Protein AF-A0A1I3ATX5-F1 (afdb_monomer)

Secondary structure (DSSP, 8-state):
---HHHHHHHHHHHHHHHHH-S----HHHHHHHHHHHTTSS-TT-HHHHHHHHHHHH-TTSPPPPP--TT--GGGGGGGTTT----EE--HHHHHHHHHHHHHTT-GGGEEEETTEEEE--TTTTSHHHHHHHHHHHHHHHSHHHHHHHHH--TTS-HHHHHHHHHHHHHHHHTT--GGGEEEETHHHHHHHTSS--SSEEEEE--TTGGGG-SSSEEEGGGGHHHH-S-HHHHHH-TTSEEEETTEEEE-HHHHHHHHHHH--HHHHHHHHHHHHHHHHTT-TT--HHHHHHHHHHHHHHHHHHHHHHHHHHHHHHHHHHHHHHHHHHHHHHHHHHHHTT-

Foldseek 3Di:
DDDPVVVVVVVVVCVVVVVVDPDDPDVVVVVVVVCVVVVVDDPPPPPVVVQVVVCVVCVPDQDFDDDDPDDDPVVCPVCQAPDWRWAQAAPQLVVLLCVLCVVLVNNVQWDQDPRTTTGRCNPCPDPVSVLSVVQSSLLGRQPVSRLLSRQADQPLAVVLVVQVVLLVVQCVVVVHDLLQKAWEACNVCNRRNNDPDQATEMQGPDPVVCSSDDPRYDYPPVLQVQLVDDSCCCRPPSVQWGGDRSHTYGQLNSLLSSLVSVPDPVSVLVNVSSVCCVVPSPDPCPPVVVVVVNSVVSVVVVVVVVVVVVVVVVVVVVVVVVVVVVVVVVVVVVVVVVVVVD

Radius of gyration: 28.38 Å; Cα contacts (8 Å, |Δi|>4): 354; chains: 1; bounding box: 94×50×85 Å

pLDDT: mean 75.74, std 21.64, range [30.55, 98.75]

Mean predicted aligned error: 14.1 Å

Solvent-accessible surface area (backbone atoms only — not comparable to full-atom values): 19272 Å² total; per-residue (Å²): 134,81,62,71,67,59,58,52,54,53,52,51,52,51,48,61,52,50,73,72,57,88,78,79,97,46,74,61,58,58,50,51,51,52,38,44,77,67,62,78,52,80,82,88,46,70,62,57,57,55,50,53,51,55,46,67,78,32,81,90,50,83,71,85,72,88,82,66,100,77,72,60,70,79,80,52,60,87,44,44,90,68,53,68,51,72,42,88,46,43,79,56,14,49,56,47,50,52,50,52,30,51,76,68,72,43,57,90,30,58,47,83,55,100,62,31,38,34,45,59,60,65,79,52,82,44,77,82,48,37,65,60,44,53,18,52,47,45,22,59,64,35,67,62,12,35,36,40,40,39,66,32,35,55,77,69,37,61,69,46,51,52,49,53,54,50,52,55,50,43,36,54,75,72,74,46,66,62,72,41,33,20,33,28,67,57,39,42,39,22,45,42,43,76,46,82,40,91,49,41,38,29,43,56,74,51,92,68,56,68,78,61,48,54,100,49,31,41,74,43,65,90,54,38,79,38,43,73,54,56,65,60,48,46,39,69,37,73,91,33,36,28,32,57,82,60,39,37,26,40,35,55,71,47,43,31,44,26,22,68,64,64,72,41,82,73,29,54,56,53,25,54,58,29,49,46,46,68,71,44,49,76,49,97,72,61,56,67,63,60,60,46,52,49,52,47,52,52,48,51,48,56,49,49,52,53,48,52,53,52,51,50,52,51,50,55,53,50,53,53,51,51,53,52,52,50,55,52,50,52,57,50,51,53,54,52,53,54,61,74,73,109

Sequence (342 aa):
MIDQNAFGLINEIIKTIGIYYKRTDSAWYLLLKSRIEKGEIDFKDELFLSWFYYVKMNPDKKIRVLVEDNIDYKSIRWLKDKVVIPIKLTPNGRRIIYKLFKNYKCNNWINFTGGDVYIKLEDACDGKKVKSIKGILNSILFFDSLRLINYGNPYKFKRYNKKISLYEKKINEYGLSVDDFTIVSSGVLGVWGMREPTDIDFISIEKNCNLICDKLIDSHHHVLNTYGKSREDIVINPYNYFYWKDIKFAIPSIILKACLTRKEKTKEIDGELIYFIEQYGNHTKVDNIQLYFIKIKSFFYIHKRFMDEKINKLKITRDKFNIFLYKKYIKLKDKIYERNKS

Structure (mmCIF, N/CA/C/O backbone):
data_AF-A0A1I3ATX5-F1
#
_entry.id   AF-A0A1I3ATX5-F1
#
loop_
_atom_site.group_PDB
_atom_site.id
_atom_site.type_symbol
_atom_site.label_atom_id
_atom_site.label_alt_id
_atom_site.label_comp_id
_atom_site.label_asym_id
_atom_site.label_entity_id
_atom_site.label_seq_id
_atom_site.pdbx_PDB_ins_code
_atom_site.Cartn_x
_atom_site.Cartn_y
_atom_site.Cartn_z
_atom_site.occupancy
_atom_site.B_iso_or_equiv
_atom_site.auth_seq_id
_atom_site.auth_comp_id
_atom_site.auth_asym_id
_atom_site.auth_atom_id
_atom_site.pdbx_PDB_model_num
ATOM 1 N N . MET A 1 1 ? -46.651 4.824 9.185 1.00 34.53 1 MET A N 1
ATOM 2 C CA . MET A 1 1 ? -46.444 4.691 7.728 1.00 34.53 1 MET A CA 1
ATOM 3 C C . MET A 1 1 ? -45.059 4.119 7.525 1.00 34.53 1 MET A C 1
ATOM 5 O O . MET A 1 1 ? -44.099 4.769 7.908 1.00 34.53 1 MET A O 1
ATOM 9 N N . ILE A 1 2 ? -44.972 2.872 7.068 1.00 33.69 2 ILE A N 1
ATOM 10 C CA . ILE A 1 2 ? -43.693 2.197 6.820 1.00 33.69 2 ILE A CA 1
ATOM 11 C C . ILE A 1 2 ? -43.163 2.712 5.479 1.00 33.69 2 ILE A C 1
ATOM 13 O O . ILE A 1 2 ? -43.907 2.726 4.499 1.00 33.69 2 ILE A O 1
ATOM 17 N N . ASP A 1 3 ? -41.914 3.175 5.465 1.00 37.22 3 ASP A N 1
ATOM 18 C CA . ASP A 1 3 ? -41.216 3.625 4.261 1.00 37.22 3 ASP A CA 1
ATOM 19 C C . ASP A 1 3 ? -41.099 2.450 3.279 1.00 37.22 3 ASP A C 1
ATOM 21 O O . ASP A 1 3 ? -40.497 1.416 3.587 1.00 37.22 3 ASP A O 1
ATOM 25 N N . GLN A 1 4 ? -41.716 2.589 2.104 1.00 36.81 4 GLN A N 1
ATOM 26 C CA . GLN A 1 4 ? -41.745 1.557 1.064 1.00 36.81 4 GLN A CA 1
ATOM 27 C C . GLN A 1 4 ? -40.331 1.174 0.587 1.00 36.81 4 GLN A C 1
ATOM 29 O O . GLN A 1 4 ? -40.138 0.064 0.090 1.00 36.81 4 GLN A O 1
ATOM 34 N N . ASN A 1 5 ? -39.326 2.026 0.826 1.00 38.59 5 ASN A N 1
ATOM 35 C CA . ASN A 1 5 ? -37.925 1.745 0.510 1.00 38.59 5 ASN A CA 1
ATOM 36 C C . ASN A 1 5 ? -37.278 0.739 1.477 1.00 38.59 5 ASN A C 1
ATOM 38 O O . ASN A 1 5 ? -36.494 -0.110 1.050 1.00 38.59 5 ASN A O 1
ATOM 42 N N . ALA A 1 6 ? -37.652 0.760 2.762 1.00 34.91 6 ALA A N 1
ATOM 43 C CA . ALA A 1 6 ? -37.150 -0.193 3.756 1.00 34.91 6 ALA A CA 1
ATOM 44 C C . ALA A 1 6 ? -37.687 -1.611 3.497 1.00 34.91 6 ALA A C 1
ATOM 46 O O . ALA A 1 6 ? -36.965 -2.597 3.628 1.00 34.91 6 ALA A O 1
ATOM 47 N N . PHE A 1 7 ? -38.937 -1.718 3.036 1.00 36.00 7 PHE A N 1
ATOM 48 C CA . PHE A 1 7 ? -39.554 -2.999 2.681 1.00 36.00 7 PHE A CA 1
ATOM 49 C C . PHE A 1 7 ? -38.919 -3.638 1.428 1.00 36.00 7 PHE A C 1
ATOM 51 O O . PHE A 1 7 ? -38.869 -4.864 1.306 1.00 36.00 7 PHE A O 1
ATOM 58 N N . GLY A 1 8 ? -38.395 -2.818 0.509 1.00 41.38 8 GLY A N 1
ATOM 59 C CA . GLY A 1 8 ? -37.646 -3.271 -0.667 1.00 41.38 8 GLY A CA 1
ATOM 60 C C . GLY A 1 8 ? -36.286 -3.881 -0.313 1.00 41.38 8 GLY A C 1
ATOM 61 O O . GLY A 1 8 ? -35.959 -4.966 -0.794 1.00 41.38 8 GLY A O 1
ATOM 62 N N . LEU A 1 9 ? -35.537 -3.237 0.587 1.00 40.59 9 LEU A N 1
ATOM 63 C CA . LEU A 1 9 ? -34.224 -3.710 1.043 1.00 40.59 9 LEU A CA 1
ATOM 64 C C . LEU A 1 9 ? -34.331 -5.001 1.873 1.00 40.59 9 LEU A C 1
ATOM 66 O O . LEU A 1 9 ? -33.564 -5.941 1.669 1.00 40.59 9 LEU A O 1
ATOM 70 N N . ILE A 1 10 ? -35.351 -5.091 2.733 1.00 39.66 10 ILE A N 1
ATOM 71 C CA . ILE A 1 10 ? -35.659 -6.294 3.520 1.00 39.66 10 ILE A CA 1
ATOM 72 C C . ILE A 1 10 ? -35.968 -7.492 2.604 1.00 39.66 10 ILE A C 1
ATOM 74 O O . ILE A 1 10 ? -35.479 -8.595 2.843 1.00 39.66 10 ILE A O 1
ATOM 78 N N . ASN A 1 11 ? -36.717 -7.293 1.513 1.00 42.31 11 ASN A N 1
ATOM 79 C CA . ASN A 1 11 ? -37.023 -8.365 0.559 1.00 42.31 11 ASN A CA 1
ATOM 80 C C . ASN A 1 11 ? -35.807 -8.814 -0.272 1.00 42.31 11 ASN A C 1
ATOM 82 O O . ASN A 1 11 ? -35.711 -9.996 -0.606 1.00 42.31 11 ASN A O 1
ATOM 86 N N . GLU A 1 12 ? -34.870 -7.915 -0.582 1.00 44.59 12 GLU A N 1
ATOM 87 C CA . GLU A 1 12 ? -33.600 -8.246 -1.252 1.00 44.59 12 GLU A CA 1
ATOM 88 C C . GLU A 1 12 ? -32.651 -9.031 -0.332 1.00 44.59 12 GLU A C 1
ATOM 90 O O . GLU A 1 12 ? -32.049 -10.022 -0.755 1.00 44.59 12 GLU A O 1
ATOM 95 N N . ILE A 1 13 ? -32.590 -8.677 0.955 1.00 42.91 13 ILE A N 1
ATOM 96 C CA . ILE A 1 13 ? -31.812 -9.407 1.968 1.00 42.91 13 ILE A CA 1
ATOM 97 C C . ILE A 1 13 ? -32.419 -10.798 2.213 1.00 42.91 13 ILE A C 1
ATOM 99 O O . ILE A 1 13 ? -31.697 -11.796 2.204 1.00 42.91 13 ILE A O 1
ATOM 103 N N . ILE A 1 14 ? -33.749 -10.905 2.331 1.00 42.88 14 ILE A N 1
ATOM 104 C CA . ILE A 1 14 ? -34.451 -12.192 2.474 1.00 42.88 14 ILE A CA 1
ATOM 105 C C . ILE A 1 14 ? -34.278 -13.068 1.225 1.00 42.88 14 ILE A C 1
ATOM 107 O O . ILE A 1 14 ? -34.067 -14.272 1.362 1.00 42.88 14 ILE A O 1
ATOM 111 N N . LYS A 1 15 ? -34.305 -12.501 0.010 1.00 40.78 15 LYS A N 1
ATOM 112 C CA . LYS A 1 15 ? -34.005 -13.244 -1.228 1.00 40.78 15 LYS A CA 1
ATOM 113 C C . LYS A 1 15 ? -32.557 -13.724 -1.269 1.00 40.78 15 LYS A C 1
ATOM 115 O O . LYS A 1 15 ? -32.320 -14.888 -1.576 1.00 40.78 15 LYS A O 1
ATOM 120 N N . THR A 1 16 ? -31.604 -12.872 -0.901 1.00 39.53 16 THR A N 1
ATOM 121 C CA . THR A 1 16 ? -30.170 -13.205 -0.882 1.00 39.53 16 THR A CA 1
ATOM 122 C C . THR A 1 16 ? -29.859 -14.305 0.140 1.00 39.53 16 THR A C 1
ATOM 124 O O . THR A 1 16 ? -29.085 -15.220 -0.141 1.00 39.53 16 THR A O 1
ATOM 127 N N . ILE A 1 17 ? -30.532 -14.289 1.294 1.00 37.25 17 ILE A N 1
ATOM 128 C CA . ILE A 1 17 ? -30.407 -15.311 2.345 1.00 37.25 17 ILE A CA 1
ATOM 129 C C . ILE A 1 17 ? -31.181 -16.594 1.981 1.00 37.25 17 ILE A C 1
ATOM 131 O O . ILE A 1 17 ? -30.677 -17.699 2.185 1.00 37.25 17 ILE A O 1
ATOM 135 N N . GLY A 1 18 ? -32.372 -16.473 1.383 1.00 35.09 18 GLY A N 1
ATOM 136 C CA . GLY A 1 18 ? -33.217 -17.592 0.949 1.00 35.09 18 GLY A CA 1
ATOM 137 C C . GLY A 1 18 ? -32.656 -18.377 -0.242 1.00 35.09 18 GLY A C 1
ATOM 138 O O . GLY A 1 18 ? -32.886 -19.580 -0.350 1.00 35.09 18 GLY A O 1
ATOM 139 N N . ILE A 1 19 ? -31.855 -17.733 -1.098 1.00 38.28 19 ILE A N 1
ATOM 140 C CA . ILE A 1 19 ? -31.084 -18.398 -2.161 1.00 38.28 19 ILE A CA 1
ATOM 141 C C . ILE A 1 19 ? -29.924 -19.220 -1.570 1.00 38.28 19 ILE A C 1
ATOM 143 O O . ILE A 1 19 ? -29.545 -20.242 -2.143 1.00 38.28 19 ILE A O 1
ATOM 147 N N . TYR A 1 20 ? -29.402 -18.839 -0.398 1.00 32.25 20 TYR A N 1
ATOM 148 C CA . TYR A 1 20 ? -28.269 -19.516 0.241 1.00 32.25 20 TYR A CA 1
ATOM 149 C C . TYR A 1 20 ? -28.670 -20.712 1.128 1.00 32.25 20 TYR A C 1
ATOM 151 O O . TYR A 1 20 ? -27.849 -21.598 1.359 1.00 32.25 20 TYR A O 1
ATOM 159 N N . TYR A 1 21 ? -29.926 -20.793 1.590 1.00 36.28 21 TYR A N 1
ATOM 160 C CA . TYR A 1 21 ? -30.392 -21.860 2.490 1.00 36.28 21 TYR A CA 1
ATOM 161 C C . TYR A 1 21 ? -31.746 -22.451 2.075 1.00 36.28 21 TYR A C 1
ATOM 163 O O . TYR A 1 21 ? -32.794 -22.117 2.617 1.00 36.28 21 TYR A O 1
ATOM 171 N N . LYS A 1 22 ? -31.703 -23.426 1.156 1.00 31.53 22 LYS A N 1
ATOM 172 C CA . LYS A 1 22 ? -32.834 -24.323 0.834 1.00 31.53 22 LYS A CA 1
ATOM 173 C C . LYS A 1 22 ? -32.712 -25.724 1.452 1.00 31.53 22 LYS A C 1
ATOM 175 O O . LYS A 1 22 ? -33.431 -26.640 1.067 1.00 31.53 22 LYS A O 1
ATOM 180 N N . ARG A 1 23 ? -31.788 -25.924 2.392 1.00 36.50 23 ARG A N 1
ATOM 181 C CA . ARG A 1 23 ? -31.607 -27.191 3.114 1.00 36.50 23 ARG A CA 1
ATOM 182 C C . ARG A 1 23 ? -31.135 -26.908 4.528 1.00 36.50 23 ARG A C 1
ATOM 184 O O . ARG A 1 23 ? -29.952 -26.663 4.721 1.00 36.50 23 ARG A O 1
ATOM 191 N N . THR A 1 24 ? -32.046 -26.919 5.492 1.00 38.78 24 THR A N 1
ATOM 192 C CA . THR A 1 24 ? -31.829 -27.473 6.840 1.00 38.78 24 THR A CA 1
ATOM 193 C C . THR A 1 24 ? -33.068 -27.221 7.696 1.00 38.78 24 THR A C 1
ATOM 195 O O . THR A 1 24 ? -33.276 -26.136 8.237 1.00 38.78 24 THR A O 1
ATOM 198 N N . ASP A 1 25 ? -33.874 -28.272 7.840 1.00 41.38 25 ASP A N 1
ATOM 199 C CA . ASP A 1 25 ? -34.936 -28.396 8.838 1.00 41.38 25 ASP A CA 1
ATOM 200 C C . ASP A 1 25 ? -34.318 -28.457 10.240 1.00 41.38 25 ASP A C 1
ATOM 202 O O . ASP A 1 25 ? -34.116 -29.527 10.811 1.00 41.38 25 ASP A O 1
ATOM 206 N N . SER A 1 26 ? -33.953 -27.307 10.806 1.00 49.41 26 SER A N 1
ATOM 207 C CA . SER A 1 26 ? -33.512 -27.246 12.200 1.00 49.41 26 SER A CA 1
ATOM 208 C C . SER A 1 26 ? -34.619 -26.663 13.076 1.00 49.41 26 SER A C 1
ATOM 210 O O . SER A 1 26 ? -35.102 -25.554 12.847 1.00 49.41 26 SER A O 1
ATOM 212 N N . ALA A 1 27 ? -35.001 -27.404 14.122 1.00 41.25 27 ALA A N 1
ATOM 213 C CA . ALA A 1 27 ? -36.015 -27.025 15.115 1.00 41.25 27 ALA A CA 1
ATOM 214 C C . ALA A 1 27 ? -35.783 -25.629 15.737 1.00 41.25 27 ALA A C 1
ATOM 216 O O . ALA A 1 27 ? -36.708 -24.980 16.221 1.00 41.25 27 ALA A O 1
ATOM 217 N N . TRP A 1 28 ? -34.548 -25.130 15.669 1.00 44.59 28 TRP A N 1
ATOM 218 C CA . TRP A 1 28 ? -34.162 -23.802 16.133 1.00 44.59 28 TRP A CA 1
ATOM 219 C C . TRP A 1 28 ? -34.623 -22.659 15.227 1.00 44.59 28 TRP A C 1
ATOM 221 O O . TRP A 1 28 ? -34.944 -21.596 15.753 1.00 44.59 28 TRP A O 1
ATOM 231 N N . TYR A 1 29 ? -34.705 -22.858 13.908 1.00 49.16 29 TYR A N 1
ATOM 232 C CA . TYR A 1 29 ? -35.291 -21.867 12.997 1.00 49.16 29 TYR A CA 1
ATOM 233 C C . TYR A 1 29 ? -36.782 -21.675 13.296 1.00 49.16 29 TYR A C 1
ATOM 235 O O . TYR A 1 29 ? -37.254 -20.545 13.395 1.00 49.16 29 TYR A O 1
ATOM 243 N N . LEU A 1 30 ? -37.501 -22.775 13.540 1.00 54.28 30 LEU A N 1
ATOM 244 C CA . LEU A 1 30 ? -38.913 -2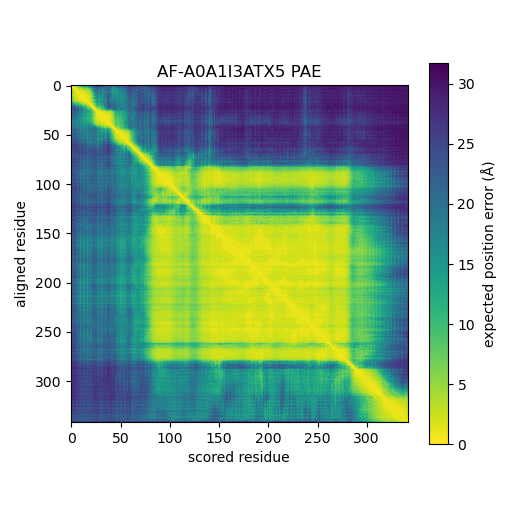2.746 13.929 1.00 54.28 30 LEU A CA 1
ATOM 245 C C . LEU A 1 30 ? -39.119 -22.091 15.302 1.00 54.28 30 LEU A C 1
ATOM 247 O O . LEU A 1 30 ? -40.053 -21.311 15.469 1.00 54.28 30 LEU A O 1
ATOM 251 N N . LEU A 1 31 ? -38.219 -22.332 16.262 1.00 52.47 31 LEU A N 1
ATOM 252 C CA . LEU A 1 31 ? -38.262 -21.673 17.569 1.00 52.47 31 LEU A CA 1
ATOM 253 C C . LEU A 1 31 ? -37.997 -20.165 17.461 1.00 52.47 31 LEU A C 1
ATOM 255 O O . LEU A 1 31 ? -38.708 -19.373 18.070 1.00 52.47 31 LEU A O 1
ATOM 259 N N . LEU A 1 32 ? -36.995 -19.755 16.679 1.00 48.81 32 LEU A N 1
ATOM 260 C CA . LEU A 1 32 ? -36.664 -18.343 16.486 1.00 48.81 32 LEU A CA 1
ATOM 261 C C . LEU A 1 32 ? -37.800 -17.605 15.768 1.00 48.81 32 LEU A C 1
ATOM 263 O O . LEU A 1 32 ? -38.227 -16.548 16.225 1.00 48.81 32 LEU A O 1
ATOM 267 N N . LYS A 1 33 ? -38.341 -18.208 14.703 1.00 55.09 33 LYS A N 1
ATOM 268 C CA . LYS A 1 33 ? -39.520 -17.718 13.986 1.00 55.09 33 LYS A CA 1
ATOM 269 C C . LYS A 1 33 ? -40.718 -17.562 14.927 1.00 55.09 33 LYS A C 1
ATOM 271 O O . LYS A 1 33 ? -41.312 -16.493 14.965 1.00 55.09 33 LYS A O 1
ATOM 276 N N . SER A 1 34 ? -40.995 -18.564 15.765 1.00 62.41 34 SER A N 1
ATOM 277 C CA . SER A 1 34 ? -42.089 -18.515 16.743 1.00 62.41 34 SER A CA 1
ATOM 278 C C . SER A 1 34 ? -41.931 -17.382 17.762 1.00 62.41 34 SER A C 1
ATOM 280 O O . SER A 1 34 ? -42.911 -16.734 18.112 1.00 62.41 34 SER A O 1
ATOM 282 N N . ARG A 1 35 ? -40.711 -17.109 18.237 1.00 58.88 35 ARG A N 1
ATOM 283 C CA . ARG A 1 35 ? -40.461 -16.030 19.210 1.00 58.88 35 ARG A CA 1
ATOM 284 C C . ARG A 1 35 ? -40.536 -14.635 18.584 1.00 58.88 35 ARG A C 1
ATOM 286 O O . ARG A 1 35 ? -41.001 -13.707 19.240 1.00 58.88 35 ARG A O 1
ATOM 293 N N . ILE A 1 36 ? -40.145 -14.504 17.315 1.00 56.41 36 ILE A N 1
ATOM 294 C CA . ILE A 1 36 ? -40.326 -13.279 16.518 1.00 56.41 36 ILE A CA 1
ATOM 295 C C . ILE A 1 36 ? -41.818 -13.020 16.274 1.00 56.41 36 ILE A C 1
ATOM 297 O O . ILE A 1 36 ? -42.296 -11.916 16.509 1.00 56.41 36 ILE A O 1
ATOM 301 N N . GLU A 1 37 ? -42.574 -14.042 15.867 1.00 62.59 37 GLU A N 1
ATOM 302 C CA . GLU A 1 37 ? -44.024 -13.942 15.643 1.00 62.59 37 GLU A CA 1
ATOM 303 C C . GLU A 1 37 ? -44.794 -13.601 16.930 1.00 62.59 37 GLU A C 1
ATOM 305 O O . GLU A 1 37 ? -45.827 -12.939 16.876 1.00 62.59 37 GLU A O 1
ATOM 310 N N . LYS A 1 38 ? -44.267 -13.995 18.095 1.00 66.62 38 LYS A N 1
ATOM 311 C CA . LYS A 1 38 ? -44.802 -13.638 19.419 1.00 66.62 38 LYS A CA 1
ATOM 312 C C . LYS A 1 38 ? -44.382 -12.251 19.917 1.00 66.62 38 LYS A C 1
ATOM 314 O O . LYS A 1 38 ? -44.797 -11.858 21.003 1.00 66.62 38 LYS A O 1
ATOM 319 N N . GLY A 1 39 ? -43.555 -11.519 19.167 1.00 65.50 39 GLY A N 1
ATOM 320 C CA . GLY A 1 39 ? -43.060 -10.199 19.569 1.00 65.50 39 GLY A CA 1
ATOM 321 C C . GLY A 1 39 ? -42.110 -10.228 20.772 1.00 65.50 39 GLY A C 1
ATOM 322 O O . GLY A 1 39 ? -41.879 -9.198 21.396 1.00 65.50 39 GLY A O 1
ATOM 323 N N . GLU A 1 40 ? -41.549 -11.393 21.111 1.00 59.09 40 GLU A N 1
ATOM 324 C CA . GLU A 1 40 ? -40.611 -11.543 22.233 1.00 59.09 40 GLU A CA 1
ATOM 325 C C . GLU A 1 40 ? -39.211 -10.992 21.905 1.00 59.09 40 GLU A C 1
ATOM 327 O O . GLU A 1 40 ? -38.369 -10.859 22.793 1.00 59.09 40 GLU A O 1
ATOM 332 N N . ILE A 1 41 ? -38.940 -10.721 20.625 1.00 53.66 41 ILE A N 1
ATOM 333 C CA . ILE A 1 41 ? -37.660 -10.241 20.098 1.00 53.66 41 ILE A CA 1
ATOM 334 C C . ILE A 1 41 ? -37.955 -9.076 19.136 1.00 53.66 41 ILE A C 1
ATOM 336 O O . ILE A 1 41 ? -38.620 -9.283 18.122 1.00 53.66 41 ILE A O 1
ATOM 340 N N . ASP A 1 42 ? -37.476 -7.864 19.450 1.00 53.22 42 ASP A N 1
ATOM 341 C CA . ASP A 1 42 ? -37.641 -6.652 18.621 1.00 53.22 42 ASP A CA 1
ATOM 342 C C . ASP A 1 42 ? -36.522 -6.556 17.559 1.00 53.22 42 ASP A C 1
ATOM 344 O O . ASP A 1 42 ? -35.347 -6.783 17.847 1.00 53.22 42 ASP A O 1
ATOM 348 N N . PHE A 1 43 ? -36.892 -6.231 16.318 1.00 50.69 43 PHE A N 1
ATOM 349 C CA . PHE A 1 43 ? -36.066 -6.326 15.103 1.00 50.69 43 PHE A CA 1
ATOM 350 C C . PHE A 1 43 ? -35.110 -5.141 14.885 1.00 50.69 43 PHE A C 1
ATOM 352 O O . PHE A 1 43 ? -34.449 -5.064 13.852 1.00 50.69 43 PHE A O 1
ATOM 359 N N . LYS A 1 44 ? -35.038 -4.192 15.823 1.00 51.75 44 LYS A N 1
ATOM 360 C CA . LYS A 1 44 ? -34.320 -2.922 15.622 1.00 51.75 44 LYS A CA 1
ATOM 361 C C . LYS A 1 44 ? -32.794 -3.017 15.598 1.00 51.75 44 LYS A C 1
ATOM 363 O O . LYS A 1 44 ? -32.161 -2.031 15.244 1.00 51.75 44 LYS A O 1
ATOM 368 N N . ASP A 1 45 ? -32.209 -4.172 15.905 1.00 46.81 45 ASP A N 1
ATOM 369 C CA . ASP A 1 45 ? -30.761 -4.372 15.841 1.00 46.81 45 ASP A CA 1
ATOM 370 C C . ASP A 1 45 ? -30.393 -5.503 14.867 1.00 46.81 45 ASP A C 1
ATOM 372 O O . ASP A 1 45 ? -30.130 -6.644 15.260 1.00 46.81 45 ASP A O 1
ATOM 376 N N . GLU A 1 46 ? -30.289 -5.166 13.576 1.00 44.09 46 GLU A N 1
ATOM 377 C CA . GLU A 1 46 ? -29.670 -6.014 12.536 1.00 44.09 46 GLU A CA 1
ATOM 378 C C . GLU A 1 46 ? -28.253 -6.482 12.937 1.00 44.09 46 GLU A C 1
ATOM 380 O O . GLU A 1 46 ? -27.810 -7.586 12.597 1.00 44.09 46 GLU A O 1
ATOM 385 N N . LEU A 1 47 ? -27.568 -5.674 13.752 1.00 47.12 47 LEU A N 1
ATOM 386 C CA . LEU A 1 47 ? -26.271 -5.969 14.358 1.00 47.12 47 LEU A CA 1
ATOM 387 C C . LEU A 1 47 ? -26.338 -7.072 15.421 1.00 47.12 47 LEU A C 1
ATOM 389 O O . LEU A 1 47 ? -25.429 -7.899 15.478 1.00 47.12 47 LEU A O 1
ATOM 393 N N . PHE A 1 48 ? -27.399 -7.134 16.233 1.00 48.19 48 PHE A N 1
ATOM 394 C CA . PHE A 1 48 ? -27.524 -8.139 17.294 1.00 48.19 48 PHE A CA 1
ATOM 395 C C . PHE A 1 48 ? -27.728 -9.536 16.709 1.00 48.19 48 PHE A C 1
ATOM 397 O O . PHE A 1 48 ? -27.087 -10.487 17.150 1.00 48.19 48 PHE A O 1
ATOM 404 N N . LEU A 1 49 ? -28.557 -9.661 15.670 1.00 46.31 49 LEU A N 1
ATOM 405 C CA . LEU A 1 49 ? -28.836 -10.946 15.024 1.00 46.31 49 LEU A CA 1
ATOM 406 C C . LEU A 1 49 ? -27.628 -11.468 14.237 1.00 46.31 49 LEU A C 1
ATOM 408 O O . LEU A 1 49 ? -27.290 -12.645 14.361 1.00 46.31 49 LEU A O 1
ATOM 412 N N . SER A 1 50 ? -26.923 -10.592 13.515 1.00 50.31 50 SER A N 1
ATOM 413 C CA . SER A 1 50 ? -25.703 -10.939 12.770 1.00 50.31 50 SER A CA 1
ATOM 414 C C . SER A 1 50 ? -24.548 -11.325 13.702 1.00 50.31 50 SER A C 1
ATOM 416 O O . SER A 1 50 ? -23.837 -12.305 13.465 1.00 50.31 50 SER A O 1
ATOM 418 N N . TRP A 1 51 ? -24.405 -10.599 14.816 1.00 51.22 51 TRP A N 1
ATOM 419 C CA . TRP A 1 51 ? -23.447 -10.895 15.878 1.00 51.22 51 TRP A CA 1
ATOM 420 C C . TRP A 1 51 ? -23.769 -12.227 16.567 1.00 51.22 51 TRP A C 1
ATOM 422 O O . TRP A 1 51 ? -22.916 -13.114 16.602 1.00 51.22 51 TRP A O 1
ATOM 432 N N . PHE A 1 52 ? -25.009 -12.421 17.031 1.00 44.81 52 PHE A N 1
ATOM 433 C CA . PHE A 1 52 ? -25.445 -13.610 17.772 1.00 44.81 52 PHE A CA 1
ATOM 434 C C . PHE A 1 52 ? -25.359 -14.898 16.937 1.00 44.81 52 PHE A C 1
ATOM 436 O O . PHE A 1 52 ? -24.917 -15.935 17.441 1.00 44.81 52 PHE A O 1
ATOM 443 N N . TYR A 1 53 ? -25.709 -14.849 15.645 1.00 46.75 53 TYR A N 1
ATOM 444 C CA . TYR A 1 53 ? -25.606 -16.018 14.763 1.00 46.75 53 TYR A CA 1
ATOM 445 C C . TYR A 1 53 ? -24.155 -16.402 14.446 1.00 46.75 53 TYR A C 1
ATOM 447 O O . TYR A 1 53 ? -23.832 -17.592 14.414 1.00 46.75 53 TYR A O 1
ATOM 455 N N . TYR A 1 54 ? -23.259 -15.426 14.270 1.00 47.19 54 TYR A N 1
ATOM 456 C CA . TYR A 1 54 ? -21.842 -15.689 14.004 1.00 47.19 54 TYR A CA 1
ATOM 457 C C . TYR A 1 54 ? -21.127 -16.304 15.221 1.00 47.19 54 TYR A C 1
ATOM 459 O O . TYR A 1 54 ? -20.351 -17.250 15.057 1.00 47.19 54 TYR A O 1
ATOM 467 N N . VAL A 1 55 ? -21.440 -15.828 16.439 1.00 44.81 55 VAL A N 1
ATOM 468 C CA . VAL A 1 55 ? -20.957 -16.409 17.711 1.00 44.81 55 VAL A CA 1
ATOM 469 C C . VAL A 1 55 ? -21.374 -17.879 17.839 1.00 44.81 55 VAL A C 1
ATOM 471 O O . VAL A 1 55 ? -20.573 -18.727 18.226 1.00 44.81 55 VAL A O 1
ATOM 474 N N . LYS A 1 56 ? -22.632 -18.191 17.504 1.00 45.22 56 LYS A N 1
ATOM 475 C CA . LYS A 1 56 ? -23.229 -19.517 17.712 1.00 45.22 56 LYS A CA 1
ATOM 476 C C . LYS A 1 56 ? -22.763 -20.564 16.694 1.00 45.22 56 LYS A C 1
ATOM 478 O O . LYS A 1 56 ? -22.645 -21.733 17.046 1.00 45.22 56 LYS A O 1
ATOM 483 N N . MET A 1 57 ? -22.483 -20.163 15.453 1.00 41.66 57 MET A N 1
ATOM 484 C CA . MET A 1 57 ? -22.044 -21.077 14.385 1.00 41.66 57 MET A CA 1
ATOM 485 C C . MET A 1 57 ? -20.551 -21.436 14.449 1.00 41.66 57 MET A C 1
ATOM 487 O O . MET A 1 57 ? -20.102 -22.312 13.714 1.00 41.66 57 MET A O 1
ATOM 491 N N . ASN A 1 58 ? -19.764 -20.777 15.307 1.00 41.81 58 ASN A N 1
ATOM 492 C CA . ASN A 1 58 ? -18.340 -21.066 15.486 1.00 41.81 58 ASN A CA 1
ATOM 493 C C . ASN A 1 58 ? -17.941 -20.992 16.976 1.00 41.81 58 ASN A C 1
ATOM 495 O O . ASN A 1 58 ? -17.172 -20.102 17.345 1.00 41.81 58 ASN A O 1
ATOM 499 N N . PRO A 1 59 ? -18.417 -21.915 17.834 1.00 39.41 59 PRO A N 1
ATOM 500 C CA . PRO A 1 59 ? -18.178 -21.862 19.283 1.00 39.41 59 PRO A CA 1
ATOM 501 C C . PRO A 1 59 ? -16.684 -21.862 19.664 1.00 39.41 59 PRO A C 1
ATOM 503 O O . PRO A 1 59 ? -16.311 -21.316 20.700 1.00 39.41 59 PRO A O 1
ATOM 506 N N . ASP A 1 60 ? -15.817 -22.363 18.777 1.00 40.41 60 ASP A N 1
ATOM 507 C CA . ASP A 1 60 ? -14.363 -22.430 18.977 1.00 40.41 60 ASP A CA 1
ATOM 508 C C . ASP A 1 60 ? -13.594 -21.244 18.357 1.00 40.41 60 ASP A C 1
ATOM 510 O O . ASP A 1 60 ? -12.363 -21.165 18.454 1.00 40.41 60 ASP A O 1
ATOM 514 N N . LYS A 1 61 ? -14.282 -20.302 17.691 1.00 36.81 61 LYS A N 1
ATOM 515 C CA . LYS A 1 61 ? -13.664 -19.127 17.053 1.00 36.81 61 LYS A CA 1
ATOM 516 C C . LYS A 1 61 ? -14.229 -17.833 17.634 1.00 36.81 61 LYS A C 1
ATOM 518 O O . LYS A 1 61 ? -15.357 -17.435 17.370 1.00 36.81 61 LYS A O 1
ATOM 523 N N . LYS A 1 62 ? -13.379 -17.127 18.382 1.00 40.03 62 LYS A N 1
ATOM 524 C CA . LYS A 1 62 ? -13.653 -15.783 18.901 1.00 40.03 62 LYS A CA 1
ATOM 525 C C . LYS A 1 62 ? -13.862 -14.769 17.749 1.00 40.03 62 LYS A C 1
ATOM 527 O O . LYS A 1 62 ? -13.184 -14.825 16.724 1.00 40.03 62 LYS A O 1
ATOM 532 N N . ILE A 1 63 ? -14.839 -13.882 17.937 1.00 35.38 63 ILE A N 1
ATOM 533 C CA . ILE A 1 63 ? -15.598 -13.127 16.918 1.00 35.38 63 ILE A CA 1
ATOM 534 C C . ILE A 1 63 ? -14.831 -11.951 16.280 1.00 35.38 63 ILE A C 1
ATOM 536 O O . ILE A 1 63 ? -14.043 -11.285 16.948 1.00 35.38 63 ILE A O 1
ATOM 540 N N . ARG A 1 64 ? -15.137 -11.661 15.001 1.00 34.66 64 ARG A N 1
ATOM 541 C CA 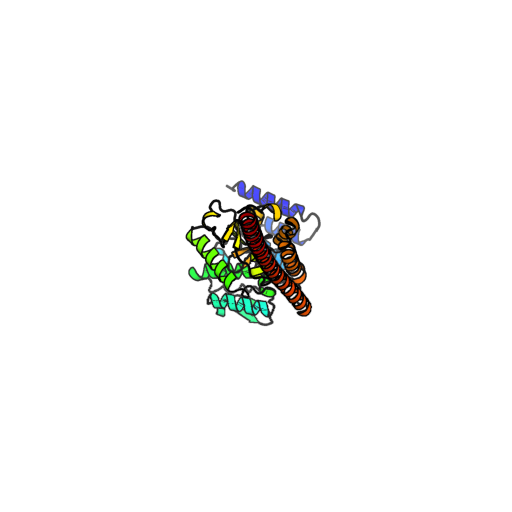. ARG A 1 64 ? -14.854 -10.392 14.297 1.00 34.66 64 ARG A CA 1
ATOM 542 C C . ARG A 1 64 ? -16.087 -9.488 14.347 1.00 34.66 64 ARG A C 1
ATOM 544 O O . ARG A 1 64 ? -17.183 -9.958 14.065 1.00 34.66 64 ARG A O 1
ATOM 551 N N . VAL A 1 65 ? -15.892 -8.205 14.636 1.00 34.78 65 VAL A N 1
ATOM 552 C CA . VAL A 1 65 ? -16.915 -7.161 14.473 1.00 34.78 65 VAL A CA 1
ATOM 553 C C . VAL A 1 65 ? -16.636 -6.443 13.153 1.00 34.78 65 VAL A C 1
ATOM 555 O O . VAL A 1 65 ? -15.530 -5.938 12.961 1.00 34.78 65 VAL A O 1
ATOM 558 N N . LEU A 1 66 ? -17.613 -6.427 12.246 1.00 30.55 66 LEU A N 1
ATOM 559 C CA . LEU A 1 66 ? -17.646 -5.481 11.131 1.00 30.55 66 LEU A CA 1
ATOM 560 C C . LEU A 1 66 ? -18.219 -4.174 11.678 1.00 30.55 66 LEU A C 1
ATOM 562 O O . LEU A 1 66 ? -19.321 -4.160 12.220 1.00 30.55 66 LEU A O 1
ATOM 566 N N . VAL A 1 67 ? -17.428 -3.107 11.609 1.00 33.38 67 VAL A N 1
ATOM 567 C CA . VAL A 1 67 ? -17.862 -1.752 11.950 1.00 33.38 67 VAL A CA 1
ATOM 568 C C . VAL A 1 67 ? -18.206 -1.078 10.629 1.00 33.38 67 VAL A C 1
ATOM 570 O O . VAL A 1 67 ? -17.308 -0.829 9.830 1.00 33.38 67 VAL A O 1
ATOM 573 N N . GLU A 1 68 ? -19.491 -0.846 10.380 1.00 33.72 68 GLU A N 1
ATOM 574 C CA . GLU A 1 68 ? -19.936 0.014 9.280 1.00 33.72 68 GLU A CA 1
ATOM 575 C C . GLU A 1 68 ? -19.859 1.491 9.690 1.00 33.72 68 GLU A C 1
ATOM 577 O O . GLU A 1 68 ? -19.910 1.828 10.875 1.00 33.72 68 GLU A O 1
ATOM 582 N N . ASP A 1 69 ? -19.738 2.378 8.701 1.00 33.88 69 ASP A N 1
ATOM 583 C CA . ASP A 1 69 ? -19.427 3.805 8.868 1.00 33.88 69 ASP A CA 1
ATOM 584 C C . ASP A 1 69 ? -20.523 4.649 9.574 1.00 33.88 69 ASP A C 1
ATOM 586 O O . ASP A 1 69 ? -20.338 5.850 9.739 1.00 33.88 69 ASP A O 1
ATOM 590 N N . ASN A 1 70 ? -21.625 4.057 10.060 1.00 34.75 70 ASN A N 1
ATOM 591 C CA . ASN A 1 70 ? -22.772 4.779 10.643 1.00 34.75 70 ASN A CA 1
ATOM 592 C C . ASN A 1 70 ? -23.301 4.201 11.974 1.00 34.75 70 ASN A C 1
ATOM 594 O O . ASN A 1 70 ? -24.508 4.183 12.216 1.00 34.75 70 ASN A O 1
ATOM 598 N N . ILE A 1 71 ? -22.431 3.740 12.879 1.00 40.06 71 ILE A N 1
ATOM 599 C CA . ILE A 1 71 ? -22.895 3.354 14.224 1.00 40.06 71 ILE A CA 1
ATOM 600 C C . ILE A 1 71 ? -23.119 4.609 15.087 1.00 40.06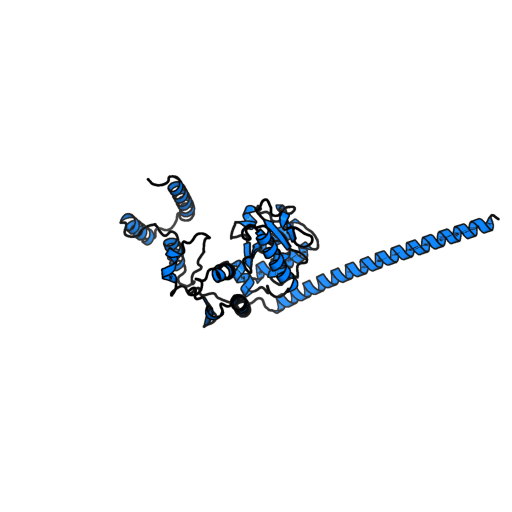 71 ILE A C 1
ATOM 602 O O . ILE A 1 71 ? -22.166 5.309 15.437 1.00 40.06 71 ILE A O 1
ATOM 606 N N . ASP A 1 72 ? -24.374 4.866 15.477 1.00 40.16 72 ASP A N 1
ATOM 607 C CA . ASP A 1 72 ? -24.720 5.878 16.484 1.00 40.16 72 ASP A CA 1
ATOM 608 C C . ASP A 1 72 ? -24.011 5.553 17.812 1.00 40.16 72 ASP A C 1
ATOM 610 O O . ASP A 1 72 ? -24.210 4.504 18.431 1.00 40.16 72 ASP A O 1
ATOM 614 N N . TYR A 1 73 ? -23.169 6.484 18.263 1.00 42.22 73 TYR A N 1
ATOM 615 C CA . TYR A 1 73 ? -22.377 6.408 19.491 1.00 42.22 73 TYR A CA 1
ATOM 616 C C . TYR A 1 73 ? -23.222 6.119 20.745 1.00 42.22 73 TYR A C 1
ATOM 618 O O . TYR A 1 73 ? -22.724 5.512 21.701 1.00 42.22 73 TYR A O 1
ATOM 626 N N . LYS A 1 74 ? -24.509 6.502 20.761 1.00 42.09 74 LYS A N 1
ATOM 627 C CA . LYS A 1 74 ? -25.415 6.156 21.870 1.00 42.09 74 LYS A CA 1
ATOM 628 C C . LYS A 1 74 ? -25.620 4.644 22.002 1.00 42.09 74 LYS A C 1
ATOM 630 O O . LYS A 1 74 ? -25.686 4.152 23.129 1.00 42.09 74 LYS A O 1
ATOM 635 N N . SER A 1 75 ? -25.614 3.911 20.892 1.00 40.44 75 SER A N 1
ATOM 636 C CA . SER A 1 75 ? -25.900 2.473 20.822 1.00 40.44 75 SER A CA 1
ATOM 637 C C . SER A 1 75 ? -24.741 1.585 21.286 1.00 40.44 75 SER A C 1
ATOM 639 O O . SER A 1 75 ? -24.940 0.405 21.555 1.00 40.44 75 SER A O 1
ATOM 641 N N . ILE A 1 76 ? -23.531 2.136 21.444 1.00 44.44 76 ILE A N 1
ATOM 642 C CA . ILE A 1 76 ? -22.316 1.390 21.841 1.00 44.44 76 ILE A CA 1
ATOM 643 C C . ILE A 1 76 ? -21.867 1.720 23.274 1.00 44.44 76 ILE A C 1
ATOM 645 O O . ILE A 1 76 ? -20.928 1.123 23.798 1.00 44.44 76 ILE A O 1
ATOM 649 N N . ARG A 1 77 ? -22.534 2.664 23.954 1.00 42.47 77 ARG A N 1
ATOM 650 C CA . ARG A 1 77 ? -22.135 3.148 25.289 1.00 42.47 77 ARG A CA 1
ATOM 651 C C . ARG A 1 77 ? -22.133 2.049 26.364 1.00 42.47 77 ARG A C 1
ATOM 653 O O . ARG A 1 77 ? -21.368 2.156 27.316 1.00 42.47 77 ARG A O 1
ATOM 660 N N . TRP A 1 78 ? -22.935 0.996 26.195 1.00 47.97 78 TRP A N 1
ATOM 661 C CA . TRP A 1 78 ? -23.007 -0.170 27.089 1.00 47.97 78 TRP A CA 1
ATOM 662 C C . TRP A 1 78 ? -21.878 -1.196 26.878 1.00 47.97 78 TRP A C 1
ATOM 664 O O . TRP A 1 78 ? -21.661 -2.057 27.728 1.00 47.97 78 TRP A O 1
ATOM 674 N N . LEU A 1 79 ? -21.132 -1.097 25.773 1.00 44.56 79 LEU A N 1
ATOM 675 C CA . LEU A 1 79 ? -19.997 -1.970 25.453 1.00 44.56 79 LEU A CA 1
ATOM 676 C C . LEU A 1 79 ? -18.664 -1.465 26.025 1.00 44.56 79 LEU A C 1
ATOM 678 O O . LEU A 1 79 ? -17.658 -2.171 25.910 1.00 44.56 79 LEU A O 1
ATOM 682 N N . LYS A 1 80 ? -18.665 -0.277 26.653 1.00 44.34 80 LYS A N 1
ATOM 683 C CA . LYS A 1 80 ? -17.474 0.404 27.184 1.00 44.34 80 LYS A CA 1
ATOM 684 C C . LYS A 1 80 ? -16.587 -0.524 28.012 1.00 44.34 80 LYS A C 1
ATOM 686 O O . LYS A 1 80 ? -15.403 -0.584 27.721 1.00 44.34 80 LYS A O 1
ATOM 691 N N . ASP A 1 81 ? -17.165 -1.353 28.874 1.00 45.84 81 ASP A N 1
ATOM 692 C CA . ASP A 1 81 ? -16.386 -2.167 29.818 1.00 45.84 81 ASP A CA 1
ATOM 693 C C . ASP A 1 81 ? -16.212 -3.640 29.382 1.00 45.84 81 ASP A C 1
ATOM 695 O O . ASP A 1 81 ? -15.748 -4.473 30.164 1.00 45.84 81 ASP A O 1
ATOM 699 N N . LYS A 1 82 ? -16.657 -4.024 28.170 1.00 51.22 82 LYS A N 1
ATOM 700 C CA . LYS A 1 82 ? -16.895 -5.451 27.842 1.00 51.22 82 LYS A CA 1
ATOM 701 C C . LYS A 1 82 ? -16.384 -5.950 26.494 1.00 51.22 82 LYS A C 1
ATOM 703 O O . LYS A 1 82 ? -16.411 -7.160 26.264 1.00 51.22 82 LYS A O 1
ATOM 708 N N . VAL A 1 83 ? -15.905 -5.086 25.599 1.00 59.16 83 VAL A N 1
ATOM 709 C CA . VAL A 1 83 ? -15.433 -5.551 24.284 1.00 59.16 83 VAL A CA 1
ATOM 710 C C . VAL A 1 83 ? -13.954 -5.869 24.333 1.00 59.16 83 VAL A C 1
ATOM 712 O O . VAL A 1 83 ? -13.092 -5.014 24.167 1.00 59.16 83 VAL A O 1
ATOM 715 N N . VAL A 1 84 ? -13.677 -7.149 24.529 1.00 63.84 84 VAL A N 1
ATOM 716 C CA . VAL A 1 84 ? -12.376 -7.743 24.264 1.00 63.84 84 VAL A CA 1
ATOM 717 C C . VAL A 1 84 ? -12.414 -8.353 22.869 1.00 63.84 84 VAL A C 1
ATOM 719 O O . VAL A 1 84 ? -13.192 -9.272 22.619 1.00 63.84 84 VAL A O 1
ATOM 722 N N . ILE A 1 85 ? -11.541 -7.884 21.977 1.00 69.44 85 ILE A N 1
ATOM 723 C CA . ILE A 1 85 ? -11.341 -8.494 20.657 1.00 69.44 85 ILE A CA 1
ATOM 724 C C . ILE A 1 85 ? -10.053 -9.314 20.710 1.00 69.44 85 ILE A C 1
ATOM 726 O O . ILE A 1 85 ? -8.974 -8.735 20.602 1.00 69.44 85 ILE A O 1
ATOM 730 N N . PRO A 1 86 ? -10.124 -10.638 20.909 1.00 71.69 86 PRO A N 1
ATOM 731 C CA . PRO A 1 86 ? -8.935 -11.470 20.978 1.00 71.69 86 PRO A CA 1
ATOM 732 C C . PRO A 1 86 ? -8.360 -11.646 19.572 1.00 71.69 86 PRO A C 1
ATOM 734 O O . PRO A 1 86 ? -8.954 -12.293 18.708 1.00 71.69 86 PRO A O 1
ATOM 737 N N . ILE A 1 87 ? -7.184 -11.067 19.342 1.00 79.38 87 ILE A N 1
ATOM 738 C CA . ILE A 1 87 ? -6.491 -11.166 18.056 1.00 79.38 87 ILE A CA 1
ATOM 739 C C . ILE A 1 87 ? -5.251 -12.030 18.219 1.00 79.38 87 ILE A C 1
ATOM 741 O O . ILE A 1 87 ? -4.357 -11.714 19.010 1.00 79.38 87 ILE A O 1
ATOM 745 N N . LYS A 1 88 ? -5.161 -13.088 17.407 1.00 83.19 88 LYS A N 1
ATOM 746 C CA . LYS A 1 88 ? -3.940 -13.886 17.297 1.00 83.19 88 LYS A CA 1
ATOM 747 C C . LYS A 1 88 ? -2.891 -13.103 16.517 1.00 83.19 88 LYS A C 1
ATOM 749 O O . LYS A 1 88 ? -3.044 -12.862 15.316 1.00 83.19 88 LYS A O 1
ATOM 754 N N . LEU A 1 89 ? -1.810 -12.740 17.203 1.00 85.19 89 LEU A N 1
ATOM 755 C CA . LEU A 1 89 ? -0.675 -12.050 16.601 1.00 85.19 89 LEU A CA 1
ATOM 756 C C . LEU A 1 89 ? 0.596 -12.892 16.638 1.00 85.19 89 LEU A C 1
ATOM 758 O O . LEU A 1 89 ? 0.958 -13.467 17.669 1.00 85.19 89 LEU A O 1
ATOM 762 N N . THR A 1 90 ? 1.331 -12.873 15.529 1.00 87.00 90 THR A N 1
ATOM 763 C CA . THR A 1 90 ? 2.723 -13.336 15.494 1.00 87.00 90 THR A CA 1
ATOM 764 C C . THR A 1 90 ? 3.600 -12.404 16.347 1.00 87.00 90 THR A C 1
ATOM 766 O O . THR A 1 90 ? 3.200 -11.271 16.648 1.00 87.00 90 THR A O 1
ATOM 769 N N . PRO A 1 91 ? 4.834 -12.799 16.712 1.00 88.00 91 PRO A N 1
ATOM 770 C CA . PRO A 1 91 ? 5.769 -11.892 17.384 1.00 88.00 91 PRO A CA 1
ATOM 771 C C . PRO A 1 91 ? 5.992 -10.574 16.621 1.00 88.00 91 PRO A C 1
ATOM 773 O O . PRO A 1 91 ? 6.074 -9.501 17.222 1.00 88.00 91 PRO A O 1
ATOM 776 N N . ASN A 1 92 ? 6.024 -10.632 15.284 1.00 86.62 92 ASN A N 1
ATOM 777 C CA . ASN A 1 92 ? 6.112 -9.439 14.445 1.00 86.62 92 ASN A CA 1
ATOM 778 C C . ASN A 1 92 ? 4.832 -8.592 14.513 1.00 86.62 92 ASN A C 1
ATOM 780 O O . ASN A 1 92 ? 4.934 -7.375 14.684 1.00 86.62 92 ASN A O 1
ATOM 784 N N . GLY A 1 93 ? 3.657 -9.228 14.472 1.00 89.44 93 GLY A N 1
ATOM 785 C CA . GLY A 1 93 ? 2.369 -8.560 14.639 1.00 89.44 93 GLY A CA 1
ATOM 786 C C . GLY A 1 93 ? 2.278 -7.790 15.953 1.00 89.44 93 GLY A C 1
ATOM 787 O O . GLY A 1 93 ? 1.963 -6.602 15.943 1.00 89.44 93 GLY A O 1
ATOM 788 N N . ARG A 1 94 ? 2.679 -8.403 17.076 1.00 89.25 94 ARG A N 1
ATOM 789 C CA . ARG A 1 94 ? 2.720 -7.726 18.389 1.00 89.25 94 ARG A CA 1
ATOM 790 C C . ARG A 1 94 ? 3.613 -6.492 18.369 1.00 89.25 94 ARG A C 1
ATOM 792 O O . ARG A 1 94 ? 3.214 -5.432 18.841 1.00 89.25 94 ARG A O 1
ATOM 799 N N . ARG A 1 95 ? 4.804 -6.602 17.771 1.00 90.69 95 ARG A N 1
ATOM 800 C CA . ARG A 1 95 ? 5.742 -5.478 17.632 1.00 90.69 95 ARG A CA 1
ATOM 801 C C . ARG A 1 95 ? 5.155 -4.344 16.786 1.00 90.69 95 ARG A C 1
ATOM 803 O O . ARG A 1 95 ? 5.387 -3.177 17.098 1.00 90.69 95 ARG A O 1
ATOM 810 N N . ILE A 1 96 ? 4.442 -4.667 15.707 1.00 91.44 96 ILE A N 1
ATOM 811 C CA . ILE A 1 96 ? 3.800 -3.680 14.830 1.00 91.44 96 ILE A CA 1
ATOM 812 C C . ILE A 1 96 ? 2.629 -3.002 15.545 1.00 91.44 96 ILE A C 1
ATOM 814 O O . ILE A 1 96 ? 2.584 -1.774 15.563 1.00 91.44 96 ILE A O 1
ATOM 818 N N . ILE A 1 97 ? 1.751 -3.767 16.196 1.00 89.00 97 ILE A N 1
ATOM 819 C CA . ILE A 1 97 ? 0.629 -3.243 16.985 1.00 89.00 97 ILE A CA 1
ATOM 820 C C . ILE A 1 97 ? 1.119 -2.343 18.118 1.00 89.00 97 ILE A C 1
ATOM 822 O O . ILE A 1 97 ? 0.666 -1.208 18.233 1.00 89.00 97 ILE A O 1
ATOM 826 N N . TYR A 1 98 ? 2.119 -2.781 18.884 1.00 88.31 98 TYR A N 1
ATOM 827 C CA . TYR A 1 98 ? 2.717 -1.952 19.929 1.00 88.31 98 TYR A CA 1
ATOM 828 C C . TYR A 1 98 ? 3.257 -0.628 19.370 1.00 88.31 98 TYR A C 1
ATOM 830 O O . TYR A 1 98 ? 3.024 0.434 19.939 1.00 88.31 98 TYR A O 1
ATOM 838 N N . LYS A 1 99 ? 3.936 -0.657 18.213 1.00 90.06 99 LYS A N 1
ATOM 839 C CA . LYS A 1 99 ? 4.399 0.569 17.542 1.00 90.06 99 LYS A CA 1
ATOM 840 C C . LYS A 1 99 ? 3.246 1.465 17.094 1.00 90.06 99 LYS A C 1
ATOM 842 O O . LYS A 1 99 ? 3.369 2.678 17.238 1.00 90.06 99 LYS A O 1
ATOM 847 N N . LEU A 1 100 ? 2.166 0.901 16.549 1.00 87.38 100 LEU A N 1
ATOM 848 C CA . LEU A 1 100 ? 0.981 1.662 16.152 1.00 87.38 100 LEU A CA 1
ATOM 849 C C . LEU A 1 100 ? 0.392 2.387 17.364 1.00 87.38 100 LEU A C 1
ATOM 851 O O . LEU A 1 100 ? 0.374 3.613 17.376 1.00 87.38 100 LEU A O 1
ATOM 855 N N . PHE A 1 101 ? 0.034 1.661 18.422 1.00 85.25 101 PHE A N 1
ATOM 856 C CA . PHE A 1 101 ? -0.558 2.255 19.623 1.00 85.25 101 PHE A CA 1
ATOM 857 C C . PHE A 1 101 ? 0.383 3.236 20.328 1.00 85.25 101 PHE A C 1
ATOM 859 O O . PHE A 1 101 ? -0.073 4.279 20.795 1.00 85.25 101 PHE A O 1
ATOM 866 N N . LYS A 1 102 ? 1.699 2.980 20.326 1.00 86.06 102 LYS A N 1
ATOM 867 C CA . LYS A 1 102 ? 2.687 3.927 20.862 1.00 86.06 102 LYS A CA 1
ATOM 868 C C . LYS A 1 102 ? 2.686 5.245 20.104 1.00 86.06 102 LYS A C 1
ATOM 870 O O . LYS A 1 102 ? 2.734 6.297 20.738 1.00 86.06 102 LYS A O 1
ATOM 875 N N . ASN A 1 103 ? 2.602 5.206 18.775 1.00 83.44 103 ASN A N 1
ATOM 876 C CA . ASN A 1 103 ? 2.541 6.423 17.964 1.00 83.44 103 ASN A CA 1
ATOM 877 C C . ASN A 1 103 ? 1.257 7.226 18.227 1.00 83.44 103 ASN A C 1
ATOM 879 O O . ASN A 1 103 ? 1.286 8.449 18.124 1.00 83.44 103 ASN A O 1
ATOM 883 N N . TYR A 1 104 ? 0.171 6.556 18.618 1.00 77.62 104 TYR A N 1
ATOM 884 C CA . TYR A 1 104 ? -1.106 7.186 18.964 1.00 77.62 104 TYR A CA 1
ATOM 885 C C . TYR A 1 104 ? -1.282 7.474 20.464 1.00 77.62 104 TYR A C 1
ATOM 887 O O . TYR A 1 104 ? -2.321 7.980 20.872 1.00 77.62 104 TYR A O 1
ATOM 895 N N . LYS A 1 105 ? -0.257 7.211 21.291 1.00 80.56 105 LYS A N 1
ATOM 896 C CA . LYS A 1 105 ? -0.294 7.369 22.759 1.00 80.56 105 LYS A CA 1
ATOM 897 C C . LYS A 1 105 ? -1.409 6.549 23.441 1.00 80.56 105 LYS A C 1
ATOM 899 O O . LYS A 1 105 ? -1.913 6.943 24.486 1.00 80.56 105 LYS A O 1
ATOM 904 N N . CYS A 1 106 ? -1.737 5.383 22.888 1.00 73.06 106 CYS A N 1
ATOM 905 C CA . CYS A 1 106 ? -2.790 4.475 23.365 1.00 73.06 106 CYS A CA 1
ATOM 906 C C . CYS A 1 106 ? -2.228 3.211 24.051 1.00 73.06 106 CYS A C 1
ATOM 908 O O . CYS A 1 106 ? -2.891 2.182 24.092 1.00 73.06 106 CYS A O 1
ATOM 910 N N . ASN A 1 107 ? -0.991 3.233 24.564 1.00 74.38 107 ASN A N 1
ATOM 911 C CA . ASN A 1 107 ? -0.322 2.021 25.078 1.00 74.38 107 ASN A CA 1
ATOM 912 C C . ASN A 1 107 ? -1.100 1.299 26.185 1.00 74.38 107 ASN A C 1
ATOM 914 O O . ASN A 1 107 ? -1.041 0.076 26.262 1.00 74.38 107 ASN A O 1
ATOM 918 N N . ASN A 1 108 ? -1.848 2.043 27.000 1.00 75.19 108 ASN A N 1
ATOM 919 C CA . ASN A 1 108 ? -2.621 1.491 28.113 1.00 75.19 108 ASN A CA 1
ATOM 920 C C . ASN A 1 108 ? -3.820 0.647 27.648 1.00 75.19 108 ASN A C 1
ATOM 922 O O . ASN A 1 108 ? -4.469 -0.001 28.462 1.00 75.19 108 ASN A O 1
ATOM 926 N N . TRP A 1 109 ? -4.131 0.659 26.349 1.00 70.81 109 TRP A N 1
ATOM 927 C CA . TRP A 1 109 ? -5.313 -0.001 25.796 1.00 70.81 109 TRP A CA 1
ATOM 928 C C . TRP A 1 109 ? -5.034 -1.420 25.345 1.00 70.81 109 TRP A C 1
ATOM 930 O O . TRP A 1 109 ? -5.977 -2.150 25.060 1.00 70.81 109 TRP A O 1
ATOM 940 N N . ILE A 1 110 ? -3.760 -1.802 25.251 1.00 72.12 110 ILE A N 1
ATOM 941 C CA . ILE A 1 110 ? -3.376 -3.151 24.872 1.00 72.12 110 ILE A CA 1
ATOM 942 C C . ILE A 1 110 ? -2.894 -3.898 26.099 1.00 72.12 110 ILE A C 1
ATOM 944 O O . ILE A 1 110 ? -1.928 -3.489 26.742 1.00 72.12 110 ILE A O 1
ATOM 948 N N . ASN A 1 111 ? -3.489 -5.060 26.340 1.00 75.00 111 ASN A N 1
ATOM 949 C CA . ASN A 1 111 ? -2.871 -6.079 27.169 1.00 75.00 111 ASN A CA 1
ATOM 950 C C . ASN A 1 111 ? -2.443 -7.270 26.300 1.00 75.00 111 ASN A C 1
ATOM 952 O O . ASN A 1 111 ? -3.218 -7.756 25.473 1.00 75.00 111 ASN A O 1
ATOM 956 N N . PHE A 1 112 ? -1.200 -7.721 26.477 1.00 74.50 112 PHE A N 1
ATOM 957 C CA . PHE A 1 112 ? -0.664 -8.917 25.833 1.00 74.50 112 PHE A CA 1
ATOM 958 C C . PHE A 1 112 ? -0.660 -10.054 26.863 1.00 74.50 112 PHE A C 1
ATOM 960 O O . PHE A 1 112 ? 0.244 -10.128 27.692 1.00 74.50 112 PHE A O 1
ATOM 967 N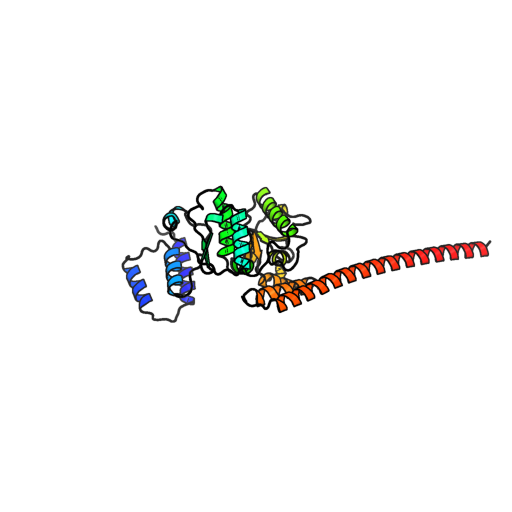 N . THR A 1 113 ? -1.637 -10.962 26.808 1.00 72.38 113 THR A N 1
ATOM 968 C CA . THR A 1 113 ? -1.701 -12.140 27.695 1.00 72.38 113 THR A CA 1
ATOM 969 C C . THR A 1 113 ? -1.884 -13.412 26.875 1.00 72.38 113 THR A C 1
ATOM 971 O O . THR A 1 113 ? -2.659 -13.449 25.922 1.00 72.38 113 THR A O 1
ATOM 974 N N . GLY A 1 114 ? -1.113 -14.463 27.180 1.00 65.00 114 GLY A N 1
ATOM 975 C CA . GLY A 1 114 ? -1.242 -15.769 26.507 1.00 65.00 114 GLY A CA 1
ATOM 976 C C . GLY A 1 114 ? -0.997 -15.755 24.990 1.00 65.00 114 GLY A C 1
ATOM 977 O O . GLY A 1 114 ? -1.292 -16.719 24.297 1.00 65.00 114 GLY A O 1
ATOM 978 N N . GLY A 1 115 ? -0.452 -14.660 24.463 1.00 64.75 115 GLY A N 1
ATOM 979 C CA . GLY A 1 115 ? -0.203 -14.459 23.045 1.00 64.75 115 GLY A CA 1
ATOM 980 C C . GLY A 1 115 ? -1.337 -13.841 22.229 1.00 64.75 115 GLY A C 1
ATOM 981 O O . GLY A 1 115 ? -1.114 -13.546 21.050 1.00 64.75 115 GLY A O 1
ATOM 982 N N . ASP A 1 116 ? -2.468 -13.569 22.874 1.00 69.94 116 ASP A N 1
ATOM 983 C CA . ASP A 1 116 ? -3.561 -12.766 22.344 1.00 69.94 116 ASP A CA 1
ATOM 984 C C . ASP A 1 116 ? -3.355 -11.281 22.695 1.00 69.94 116 ASP A C 1
ATOM 986 O O . ASP A 1 116 ? -2.669 -10.927 23.662 1.00 69.94 116 ASP A O 1
ATOM 990 N N . VAL A 1 117 ? -3.948 -10.404 21.885 1.00 70.44 117 VAL A N 1
ATOM 991 C CA . VAL A 1 117 ? -4.067 -8.968 22.169 1.00 70.44 117 VAL A CA 1
ATOM 992 C C . VAL A 1 117 ? -5.486 -8.644 22.582 1.00 70.44 117 VAL A C 1
ATOM 994 O O . VAL A 1 117 ? -6.423 -9.007 21.880 1.00 70.44 117 VAL A O 1
ATOM 997 N N . TYR A 1 118 ? -5.613 -7.935 23.700 1.00 71.31 118 TYR A N 1
ATOM 998 C CA . TYR A 1 118 ? -6.866 -7.429 24.243 1.00 71.31 118 TYR A CA 1
ATOM 999 C C . TYR A 1 118 ? -6.863 -5.913 24.076 1.00 71.31 118 TYR A C 1
ATOM 1001 O O . TYR A 1 118 ? -5.959 -5.260 24.595 1.00 71.31 118 TYR A O 1
ATOM 1009 N N . ILE A 1 119 ? -7.837 -5.368 23.347 1.00 68.25 119 ILE A N 1
ATOM 1010 C CA . ILE A 1 119 ? -7.982 -3.924 23.127 1.00 68.25 119 ILE A CA 1
ATOM 1011 C C . ILE A 1 119 ? -9.137 -3.426 23.987 1.00 68.25 119 ILE A C 1
ATOM 1013 O O . ILE A 1 119 ? -10.270 -3.834 23.757 1.00 68.25 119 ILE A O 1
ATOM 1017 N N . LYS A 1 120 ? -8.860 -2.548 24.953 1.00 68.44 120 LYS A N 1
ATOM 1018 C CA . LYS A 1 120 ? -9.900 -1.822 25.693 1.00 68.44 120 LYS A CA 1
ATOM 1019 C C . LYS A 1 120 ? -10.323 -0.582 24.908 1.00 68.44 120 LYS A C 1
ATOM 1021 O O . LYS A 1 120 ? -9.473 0.220 24.528 1.00 68.44 120 LYS A O 1
ATOM 1026 N N . LEU A 1 121 ? -11.624 -0.419 24.675 1.00 63.41 121 LEU A N 1
ATOM 1027 C CA . LEU A 1 121 ? -12.184 0.713 23.919 1.00 63.41 121 LEU A CA 1
ATOM 1028 C C . LEU A 1 121 ? -12.602 1.905 24.807 1.00 63.41 121 LEU A C 1
ATOM 1030 O O . LEU A 1 121 ? -13.026 2.931 24.280 1.00 63.41 121 LEU A O 1
ATOM 1034 N N . GLU A 1 122 ? -12.464 1.790 26.132 1.00 59.22 122 GLU A N 1
ATOM 1035 C CA . GLU A 1 122 ? -12.946 2.746 27.152 1.00 59.22 122 GLU A CA 1
ATOM 1036 C C . GLU A 1 122 ? -12.485 4.199 26.909 1.00 59.22 122 GLU A C 1
ATOM 1038 O O . GLU A 1 122 ? -13.253 5.148 27.084 1.00 59.22 122 GLU A O 1
ATOM 1043 N N . ASP A 1 123 ? -11.268 4.381 26.401 1.00 52.72 123 ASP A N 1
ATOM 1044 C CA . ASP A 1 123 ? -10.594 5.681 26.294 1.00 52.72 123 ASP A CA 1
ATOM 1045 C C . ASP A 1 123 ? -10.727 6.358 24.911 1.00 52.72 123 ASP A C 1
ATOM 1047 O O . ASP A 1 123 ? -10.111 7.399 24.647 1.00 52.72 123 ASP A O 1
ATOM 1051 N N . ALA A 1 124 ? -11.541 5.793 24.013 1.00 54.03 124 ALA A N 1
ATOM 1052 C CA . ALA A 1 124 ? -11.752 6.291 22.651 1.00 54.03 124 ALA A CA 1
ATOM 1053 C C . ALA A 1 124 ? -12.534 7.616 22.551 1.00 54.03 124 ALA A C 1
ATOM 1055 O O . ALA A 1 124 ? -12.712 8.147 21.459 1.00 54.03 124 ALA A O 1
ATOM 1056 N N . CYS A 1 125 ? -13.002 8.154 23.680 1.00 51.47 125 CYS A N 1
ATOM 1057 C CA . CYS A 1 125 ? -14.042 9.184 23.744 1.00 51.47 125 CYS A CA 1
ATOM 1058 C C . CYS A 1 125 ? -13.555 10.640 23.553 1.00 51.47 125 CYS A C 1
ATOM 1060 O O . CYS A 1 125 ? -14.364 11.559 23.649 1.00 51.47 125 CYS A O 1
ATOM 1062 N N . ASP A 1 126 ? -12.266 10.876 23.299 1.00 58.66 126 ASP A N 1
ATOM 1063 C CA . ASP A 1 126 ? -11.725 12.210 22.991 1.00 58.66 126 ASP A CA 1
ATOM 1064 C C . ASP A 1 126 ? -11.638 12.378 21.464 1.00 58.66 126 ASP A C 1
ATOM 1066 O O . ASP A 1 126 ? -10.958 11.600 20.798 1.00 58.66 126 ASP A O 1
ATOM 1070 N N . GLY A 1 127 ? -12.326 13.369 20.885 1.00 55.28 127 GLY A N 1
ATOM 1071 C CA . GLY A 1 127 ? -12.514 13.519 19.432 1.00 55.28 127 GLY A CA 1
ATOM 1072 C C . GLY A 1 127 ? -11.221 13.507 18.599 1.00 55.28 127 GLY A C 1
ATOM 1073 O O . GLY A 1 127 ? -11.208 12.972 17.491 1.00 55.28 127 GLY A O 1
ATOM 1074 N N . LYS A 1 128 ? -10.095 13.999 19.141 1.00 56.97 128 LYS A N 1
ATOM 1075 C CA . LYS A 1 128 ? -8.778 13.896 18.473 1.00 56.97 128 LYS A CA 1
ATOM 1076 C C . LYS A 1 128 ? -8.211 12.472 18.476 1.00 56.97 128 LYS A C 1
ATOM 1078 O O . LYS A 1 128 ? -7.463 12.119 17.566 1.00 56.97 128 LYS A O 1
ATOM 1083 N N . LYS A 1 129 ? -8.572 11.649 19.465 1.00 60.72 129 LYS A N 1
ATOM 1084 C CA . LYS A 1 129 ? -8.221 10.224 19.532 1.00 60.72 129 LYS A CA 1
ATOM 1085 C C . LYS A 1 129 ? -9.102 9.375 18.608 1.00 60.72 129 LYS A C 1
ATOM 1087 O O . LYS A 1 129 ? -8.635 8.348 18.131 1.00 60.72 129 LYS A O 1
ATOM 1092 N N . VAL A 1 130 ? -10.319 9.804 18.265 1.00 62.16 130 VAL A N 1
ATOM 1093 C CA . VAL A 1 130 ? -11.246 9.013 17.426 1.00 62.16 130 VAL A CA 1
ATOM 1094 C C . VAL A 1 130 ? -10.659 8.681 16.047 1.00 62.16 130 VAL A C 1
ATOM 1096 O O . VAL A 1 130 ? -10.656 7.511 15.661 1.00 62.16 130 VAL A O 1
ATOM 1099 N N . LYS A 1 131 ? -10.071 9.657 15.332 1.00 65.69 131 LYS A N 1
ATOM 1100 C CA . LYS A 1 131 ? -9.449 9.398 14.013 1.00 65.69 131 LYS A CA 1
ATOM 1101 C C . LYS A 1 131 ? -8.321 8.368 14.118 1.00 65.69 131 LYS A C 1
ATOM 1103 O O . LYS A 1 131 ? -8.268 7.432 13.332 1.00 65.69 131 LYS A O 1
ATOM 1108 N N . SER A 1 132 ? -7.467 8.483 15.140 1.00 67.50 132 SER A N 1
ATOM 1109 C CA . SER A 1 132 ? -6.386 7.515 15.364 1.00 67.50 132 SER A CA 1
ATOM 1110 C C . SER A 1 132 ? -6.870 6.096 15.654 1.00 67.50 132 SER A C 1
ATOM 1112 O O . SER A 1 132 ? -6.151 5.134 15.395 1.00 67.50 132 SER A O 1
ATOM 1114 N N . ILE A 1 133 ? -8.081 5.955 16.186 1.00 73.38 133 ILE A N 1
ATOM 1115 C CA . ILE A 1 133 ? -8.652 4.663 16.557 1.00 73.38 133 ILE A CA 1
ATOM 1116 C C . ILE A 1 133 ? -9.268 3.985 15.350 1.00 73.38 133 ILE A C 1
ATOM 1118 O O . ILE A 1 133 ? -9.045 2.787 15.193 1.00 73.38 133 ILE A O 1
ATOM 1122 N N . LYS A 1 134 ? -9.956 4.735 14.473 1.00 80.75 134 LYS A N 1
ATOM 1123 C CA . LYS A 1 134 ? -10.467 4.206 13.198 1.00 80.75 134 LYS A CA 1
ATOM 1124 C C . LYS A 1 134 ? -9.347 3.477 12.447 1.00 80.75 134 LYS A C 1
ATOM 1126 O O . LYS A 1 134 ? -9.515 2.308 12.114 1.00 80.75 134 LYS A O 1
ATOM 1131 N N . GLY A 1 135 ? -8.161 4.074 12.328 1.00 79.12 135 GLY A N 1
ATOM 1132 C CA . GLY A 1 135 ? -7.044 3.456 11.603 1.00 79.12 135 GLY A CA 1
ATOM 1133 C C . GLY A 1 135 ? -6.462 2.221 12.243 1.00 79.12 135 GLY A C 1
ATOM 1134 O O . GLY A 1 135 ? -6.112 1.264 11.545 1.00 79.12 135 GLY A O 1
ATOM 1135 N N . ILE A 1 136 ? -6.372 2.216 13.570 1.00 81.25 136 ILE A N 1
ATOM 1136 C CA . ILE A 1 136 ? -5.961 1.034 14.322 1.00 81.25 136 ILE A CA 1
ATOM 1137 C C . ILE A 1 136 ? -6.991 -0.085 14.129 1.00 81.25 136 ILE A C 1
ATOM 1139 O O . ILE A 1 136 ? -6.608 -1.202 13.786 1.00 81.25 136 ILE A O 1
ATOM 1143 N N . LEU A 1 137 ? -8.280 0.210 14.312 1.00 82.88 137 LEU A N 1
ATOM 1144 C CA . LEU A 1 137 ? -9.363 -0.762 14.185 1.00 82.88 137 LEU A CA 1
ATOM 1145 C C . LEU A 1 137 ? -9.447 -1.312 12.763 1.00 82.88 137 LEU A C 1
ATOM 1147 O O . LEU A 1 137 ? -9.426 -2.525 12.590 1.00 82.88 137 LEU A O 1
ATOM 1151 N N . ASN A 1 138 ? -9.406 -0.456 11.746 1.00 83.31 138 ASN A N 1
ATOM 1152 C CA . ASN A 1 138 ? -9.368 -0.864 10.344 1.00 83.31 138 ASN A CA 1
ATOM 1153 C C . ASN A 1 138 ? -8.158 -1.754 10.033 1.00 83.31 138 ASN A C 1
ATOM 1155 O O . ASN A 1 138 ? -8.261 -2.720 9.276 1.00 83.31 138 ASN A O 1
ATOM 1159 N N . SER A 1 139 ? -7.007 -1.484 10.654 1.00 81.81 139 SER A N 1
ATOM 1160 C CA . SER A 1 139 ? -5.825 -2.330 10.476 1.00 81.81 139 SER A CA 1
ATOM 1161 C C . SER A 1 139 ? -5.988 -3.709 11.137 1.00 81.81 139 SER A C 1
ATOM 1163 O O . SER A 1 139 ? -5.374 -4.674 10.699 1.00 81.81 139 SER A O 1
ATOM 1165 N N . ILE A 1 140 ? -6.803 -3.829 12.185 1.00 81.12 140 ILE A N 1
ATOM 1166 C CA . ILE A 1 140 ? -6.920 -5.044 13.004 1.00 81.12 140 ILE A CA 1
ATOM 1167 C C . ILE A 1 140 ? -8.125 -5.910 12.617 1.00 81.12 140 ILE A C 1
ATOM 1169 O O . ILE A 1 140 ? -8.038 -7.137 12.662 1.00 81.12 140 ILE A O 1
ATOM 1173 N N . LEU A 1 141 ? -9.244 -5.284 12.255 1.00 81.75 141 LEU A N 1
ATOM 1174 C CA . LEU A 1 141 ? -10.519 -5.951 11.987 1.00 81.75 141 LEU A CA 1
ATOM 1175 C C . LEU A 1 141 ? -10.607 -6.496 10.556 1.00 81.75 141 LEU A C 1
ATOM 1177 O O . LEU A 1 141 ? -11.291 -7.493 10.320 1.00 81.75 141 LEU A O 1
ATOM 1181 N N . PHE A 1 142 ? -9.869 -5.904 9.614 1.00 86.38 142 PHE A N 1
ATOM 1182 C CA . PHE A 1 142 ? -9.793 -6.389 8.237 1.00 86.38 142 PHE A CA 1
ATOM 1183 C C . PHE A 1 142 ? -8.783 -7.529 8.109 1.00 86.38 142 PHE A C 1
ATOM 1185 O O . PHE A 1 142 ? -7.646 -7.436 8.575 1.00 86.38 142 PHE A O 1
ATOM 1192 N N . PHE A 1 143 ? -9.191 -8.611 7.440 1.00 88.06 143 PHE A N 1
ATOM 1193 C CA . PHE A 1 143 ? -8.392 -9.834 7.348 1.00 88.06 143 PHE A CA 1
ATOM 1194 C C . PHE A 1 143 ? -7.017 -9.604 6.717 1.00 88.06 143 PHE A C 1
ATOM 1196 O O . PHE A 1 143 ? -6.004 -9.973 7.310 1.00 88.06 143 PHE A O 1
ATOM 1203 N N . ASP A 1 144 ? -6.974 -8.966 5.550 1.00 90.12 144 ASP A N 1
ATOM 1204 C CA . ASP A 1 144 ? -5.723 -8.710 4.838 1.00 90.12 144 ASP A CA 1
ATOM 1205 C C . ASP A 1 144 ? -4.848 -7.662 5.540 1.00 90.12 144 ASP A C 1
ATOM 1207 O O . ASP A 1 144 ? -3.619 -7.759 5.499 1.00 90.12 144 ASP A O 1
ATOM 1211 N N . SER A 1 145 ? -5.451 -6.728 6.281 1.00 94.19 145 SER A N 1
ATOM 1212 C CA . SER A 1 145 ? -4.718 -5.796 7.145 1.00 94.19 145 SER A CA 1
ATOM 1213 C C . SER A 1 145 ? -4.039 -6.529 8.304 1.00 94.19 145 SER A C 1
ATOM 1215 O O . SER A 1 145 ? -2.861 -6.311 8.599 1.00 94.19 145 SER A O 1
ATOM 1217 N N . LEU A 1 146 ? -4.750 -7.472 8.927 1.00 89.75 146 LEU A N 1
ATOM 1218 C CA . LEU A 1 146 ? -4.199 -8.324 9.974 1.00 89.75 146 LEU A CA 1
ATOM 1219 C C . LEU A 1 146 ? -3.099 -9.243 9.421 1.00 89.75 146 LEU A C 1
ATOM 1221 O O . LEU A 1 146 ? -2.079 -9.460 10.082 1.00 89.75 146 LEU A O 1
ATOM 1225 N N . ARG A 1 147 ? -3.267 -9.742 8.190 1.00 90.75 147 ARG A N 1
ATOM 1226 C CA . ARG A 1 147 ? -2.245 -10.503 7.458 1.00 90.75 147 ARG A CA 1
ATOM 1227 C C . ARG A 1 147 ? -0.983 -9.659 7.265 1.00 90.75 147 ARG A C 1
ATOM 1229 O O . ARG A 1 147 ? 0.113 -10.112 7.599 1.00 90.75 147 ARG A O 1
ATOM 1236 N N . LEU A 1 148 ? -1.131 -8.407 6.829 1.00 93.88 148 LEU A N 1
ATOM 1237 C CA . LEU A 1 148 ? -0.030 -7.451 6.721 1.00 93.88 148 LEU A CA 1
ATOM 1238 C C . LEU A 1 148 ? 0.664 -7.225 8.074 1.00 93.88 148 LEU A C 1
ATOM 1240 O O . LEU A 1 148 ? 1.892 -7.243 8.139 1.00 93.88 148 LEU A O 1
ATOM 1244 N N . ILE A 1 149 ? -0.088 -7.019 9.157 1.00 92.69 149 ILE A N 1
ATOM 1245 C CA . ILE A 1 149 ? 0.482 -6.829 10.501 1.00 92.69 149 ILE A CA 1
ATOM 1246 C C . ILE A 1 149 ? 1.289 -8.054 10.928 1.00 92.69 149 ILE A C 1
ATOM 1248 O O . ILE A 1 149 ? 2.392 -7.920 11.455 1.00 92.69 149 ILE A O 1
ATOM 1252 N N . ASN A 1 150 ? 0.764 -9.253 10.702 1.00 89.12 150 ASN A N 1
ATOM 1253 C CA . ASN A 1 150 ? 1.410 -10.476 11.152 1.00 89.12 150 ASN A CA 1
ATOM 1254 C C . ASN A 1 150 ? 2.657 -10.826 10.335 1.00 89.12 150 ASN A C 1
ATOM 1256 O O . ASN A 1 150 ? 3.668 -11.234 10.918 1.00 89.12 150 ASN A O 1
ATOM 1260 N N . TYR A 1 151 ? 2.609 -10.644 9.017 1.00 89.56 151 TYR A N 1
ATOM 1261 C CA . TYR A 1 151 ? 3.596 -11.222 8.100 1.00 89.56 151 TYR A CA 1
ATOM 1262 C C . TYR A 1 151 ? 4.362 -10.189 7.268 1.00 89.56 151 TYR A C 1
ATOM 1264 O O . TYR A 1 151 ? 5.434 -10.488 6.744 1.00 89.56 151 TYR A O 1
ATOM 1272 N N . GLY A 1 152 ? 3.858 -8.962 7.174 1.00 92.38 152 GLY A N 1
ATOM 1273 C CA . GLY A 1 152 ? 4.518 -7.864 6.481 1.00 92.38 152 GLY A CA 1
ATOM 1274 C C . GLY A 1 152 ? 5.559 -7.134 7.329 1.00 92.38 152 GLY A C 1
ATOM 1275 O O . GLY A 1 152 ? 5.755 -7.375 8.523 1.00 92.38 152 GLY A O 1
ATOM 1276 N N . ASN A 1 153 ? 6.242 -6.178 6.700 1.00 94.44 153 ASN A N 1
ATOM 1277 C CA . ASN A 1 153 ? 7.129 -5.245 7.391 1.00 94.44 153 ASN A CA 1
ATOM 1278 C C . ASN A 1 153 ? 6.878 -3.801 6.925 1.00 94.44 153 ASN A C 1
ATOM 1280 O O . ASN A 1 153 ? 7.745 -3.198 6.283 1.00 94.44 153 ASN A O 1
ATOM 1284 N N . PRO A 1 154 ? 5.721 -3.216 7.279 1.00 95.31 154 PRO A N 1
ATOM 1285 C CA . PRO A 1 154 ? 5.288 -1.920 6.757 1.00 95.31 154 PRO A CA 1
ATOM 1286 C C . PRO A 1 154 ? 6.160 -0.743 7.177 1.00 95.31 154 PRO A C 1
ATOM 1288 O O . PRO A 1 154 ? 6.133 0.306 6.544 1.00 95.31 154 PRO A O 1
ATOM 1291 N N . TYR A 1 155 ? 7.008 -0.912 8.191 1.00 95.00 155 TYR A N 1
ATOM 1292 C CA . TYR A 1 155 ? 7.977 0.102 8.609 1.00 95.00 155 TYR A CA 1
ATOM 1293 C C . TYR A 1 155 ? 9.358 -0.039 7.949 1.00 95.00 155 TYR A C 1
ATOM 1295 O O . TYR A 1 155 ? 10.251 0.750 8.263 1.00 95.00 155 TYR A O 1
ATOM 1303 N N . LYS A 1 156 ? 9.572 -1.030 7.068 1.00 95.19 156 LYS A N 1
ATOM 1304 C CA . LYS A 1 156 ? 10.884 -1.302 6.452 1.00 95.19 156 LYS A CA 1
ATOM 1305 C C . LYS A 1 156 ? 11.397 -0.111 5.644 1.00 95.19 156 LYS A C 1
ATOM 1307 O O . LYS A 1 156 ? 12.545 0.295 5.803 1.00 95.19 156 LYS A O 1
ATOM 1312 N N . PHE A 1 157 ? 10.540 0.463 4.804 1.00 96.75 157 PHE A N 1
ATOM 1313 C CA . PHE A 1 157 ? 10.907 1.532 3.879 1.00 96.75 157 PHE A CA 1
ATOM 1314 C C . PHE A 1 157 ? 10.480 2.890 4.431 1.00 96.75 157 PHE A C 1
ATOM 1316 O O . PHE A 1 157 ? 9.355 3.356 4.230 1.00 96.75 157 PHE A O 1
ATOM 1323 N N . LYS A 1 158 ? 11.386 3.535 5.178 1.00 96.69 158 LYS A N 1
ATOM 1324 C CA . LYS A 1 158 ? 11.113 4.831 5.823 1.00 96.69 158 LYS A CA 1
ATOM 1325 C C . LYS A 1 158 ? 10.780 5.926 4.806 1.00 96.69 158 LYS A C 1
ATOM 1327 O O . LYS A 1 158 ? 9.926 6.758 5.097 1.00 96.69 158 LYS A O 1
ATOM 1332 N N . ARG A 1 159 ? 11.429 5.942 3.631 1.00 97.25 159 ARG A N 1
ATOM 1333 C CA . ARG A 1 159 ? 11.150 6.955 2.597 1.00 97.25 159 ARG A CA 1
ATOM 1334 C C . ARG A 1 159 ? 9.755 6.755 2.018 1.00 97.25 159 ARG A C 1
ATOM 1336 O O . ARG A 1 159 ? 9.024 7.728 1.898 1.00 97.25 159 ARG A O 1
ATOM 1343 N N . TYR A 1 160 ? 9.360 5.511 1.753 1.00 97.56 160 TYR A N 1
ATOM 1344 C CA . TYR A 1 160 ? 8.004 5.216 1.294 1.00 97.56 160 TYR A CA 1
ATOM 1345 C C . TYR A 1 160 ? 6.929 5.590 2.328 1.00 97.56 160 TYR A C 1
ATOM 1347 O O . TYR A 1 160 ? 5.956 6.248 1.983 1.00 97.56 160 TYR A O 1
ATOM 1355 N N . ASN A 1 161 ? 7.148 5.304 3.617 1.00 96.81 161 ASN A N 1
ATOM 1356 C CA . ASN A 1 161 ? 6.230 5.748 4.677 1.00 96.81 161 ASN A CA 1
ATOM 1357 C C . ASN A 1 161 ? 6.065 7.276 4.719 1.00 96.81 161 ASN A C 1
ATOM 1359 O O . ASN A 1 161 ? 4.958 7.756 4.935 1.00 96.81 161 ASN A O 1
ATOM 1363 N N . LYS A 1 162 ? 7.142 8.043 4.490 1.00 96.81 162 LYS A N 1
ATOM 1364 C CA . LYS A 1 162 ? 7.049 9.509 4.379 1.00 96.81 162 LYS A CA 1
ATOM 1365 C C . LYS A 1 162 ? 6.202 9.941 3.179 1.00 96.81 162 LYS A C 1
ATOM 1367 O O . LYS A 1 162 ? 5.457 10.905 3.302 1.00 96.81 162 LYS A O 1
ATOM 1372 N N . LYS A 1 163 ? 6.290 9.230 2.049 1.00 97.62 163 LYS A N 1
ATOM 1373 C CA . LYS A 1 163 ? 5.442 9.492 0.875 1.00 97.62 163 LYS A CA 1
ATOM 1374 C C . LYS A 1 163 ? 3.973 9.200 1.165 1.00 97.62 163 LYS A C 1
ATOM 1376 O O . LYS A 1 163 ? 3.147 10.021 0.807 1.00 97.62 163 LYS A O 1
ATOM 1381 N N . ILE A 1 164 ? 3.654 8.102 1.861 1.00 97.81 164 ILE A N 1
ATOM 1382 C CA . ILE A 1 164 ? 2.269 7.794 2.265 1.00 97.81 164 ILE A CA 1
ATOM 1383 C C . ILE A 1 164 ? 1.701 8.928 3.131 1.00 97.81 164 ILE A C 1
ATOM 1385 O O . ILE A 1 164 ? 0.591 9.385 2.889 1.00 97.81 164 ILE A O 1
ATOM 1389 N N . SER A 1 165 ? 2.476 9.442 4.092 1.00 96.00 165 SER A N 1
ATOM 1390 C CA . SER A 1 165 ? 2.042 10.586 4.905 1.00 96.00 165 SER A CA 1
ATOM 1391 C C . SER A 1 165 ? 1.870 11.873 4.091 1.00 96.00 165 SER A C 1
ATOM 1393 O O . SER A 1 165 ? 0.947 12.636 4.351 1.00 96.00 165 SER A O 1
ATOM 1395 N N . LEU A 1 166 ? 2.738 12.130 3.106 1.00 97.00 166 LEU A N 1
ATOM 1396 C CA . LEU A 1 166 ? 2.588 13.275 2.199 1.00 97.00 166 LEU A CA 1
ATOM 1397 C C . LEU A 1 166 ? 1.339 13.138 1.318 1.00 97.00 166 LEU A C 1
ATOM 1399 O O . LEU A 1 166 ? 0.627 14.114 1.111 1.00 97.00 166 LEU A O 1
ATOM 1403 N N . TYR A 1 167 ? 1.076 11.932 0.826 1.00 98.19 167 TYR A N 1
ATOM 1404 C CA . TYR A 1 167 ? -0.107 11.593 0.048 1.00 98.19 167 TYR A CA 1
ATOM 1405 C C . TYR A 1 167 ? -1.397 11.832 0.839 1.00 98.19 167 TYR A C 1
ATOM 1407 O O . TYR A 1 167 ? -2.264 12.567 0.376 1.00 98.19 167 TYR A O 1
ATOM 1415 N N . GLU A 1 168 ? -1.481 11.318 2.070 1.00 97.25 168 GLU A N 1
ATOM 1416 C CA . GLU A 1 168 ? -2.611 11.584 2.969 1.00 97.25 168 GLU A CA 1
ATOM 1417 C C . GLU A 1 168 ? -2.775 13.090 3.228 1.00 97.25 168 GLU A C 1
ATOM 1419 O O . GLU A 1 168 ? -3.881 13.625 3.163 1.00 97.25 168 GLU A O 1
ATOM 1424 N N . LYS A 1 169 ? -1.672 13.802 3.496 1.00 96.75 169 LYS A N 1
ATOM 1425 C CA . LYS A 1 169 ? -1.694 15.252 3.728 1.00 96.75 169 LYS A CA 1
ATOM 1426 C C . LYS A 1 169 ? -2.295 15.999 2.538 1.00 96.75 169 LYS A C 1
ATOM 1428 O O . LYS A 1 169 ? -3.174 16.824 2.747 1.00 96.75 169 LYS A O 1
ATOM 1433 N N . LYS A 1 170 ? -1.873 15.670 1.316 1.00 98.06 170 LYS A N 1
ATOM 1434 C CA . LYS A 1 170 ? -2.396 16.282 0.091 1.00 98.06 170 LYS A CA 1
ATOM 1435 C C . LYS A 1 170 ? -3.888 16.040 -0.101 1.00 98.06 170 LYS A C 1
ATOM 1437 O O . LYS A 1 170 ? -4.599 16.979 -0.427 1.00 98.06 170 LYS A O 1
ATOM 1442 N N . ILE A 1 171 ? -4.369 14.816 0.125 1.00 97.94 171 ILE A N 1
ATOM 1443 C CA . ILE A 1 171 ? -5.809 14.511 0.057 1.00 97.94 171 ILE A CA 1
ATOM 1444 C C . ILE A 1 171 ? -6.588 15.451 0.988 1.00 97.94 171 ILE A C 1
ATOM 1446 O O . ILE A 1 171 ? -7.527 16.116 0.554 1.00 97.94 171 ILE A O 1
ATOM 1450 N N . ASN A 1 172 ? -6.134 15.576 2.239 1.00 96.25 172 ASN A N 1
ATOM 1451 C CA . ASN A 1 172 ? -6.781 16.445 3.223 1.00 96.25 172 ASN A CA 1
ATOM 1452 C C . ASN A 1 172 ? -6.666 17.944 2.874 1.00 96.25 172 ASN A C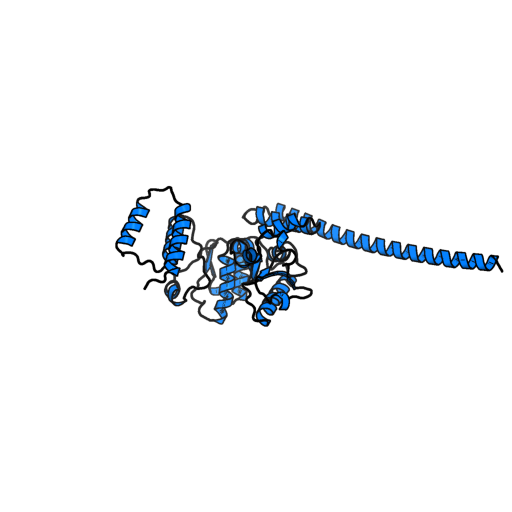 1
ATOM 1454 O O . ASN A 1 172 ? -7.609 18.688 3.119 1.00 96.25 172 ASN A O 1
ATOM 1458 N N . GLU A 1 173 ? -5.539 18.402 2.313 1.00 97.62 173 GLU A N 1
ATOM 1459 C CA . GLU A 1 173 ? -5.328 19.807 1.909 1.00 97.62 173 GLU A CA 1
ATOM 1460 C C . GLU A 1 173 ? -6.332 20.272 0.846 1.00 97.62 173 GLU A C 1
ATOM 1462 O O . GLU A 1 173 ? -6.740 21.430 0.863 1.00 97.62 173 GLU A O 1
ATOM 1467 N N . TYR A 1 174 ? -6.773 19.370 -0.034 1.00 97.75 174 TYR A N 1
ATOM 1468 C CA . TYR A 1 174 ? -7.815 19.650 -1.025 1.00 97.75 174 TYR A CA 1
ATOM 1469 C C . TYR A 1 174 ? -9.237 19.338 -0.535 1.00 97.75 174 TYR A C 1
ATOM 1471 O O . TYR A 1 174 ? -10.175 19.392 -1.328 1.00 97.75 174 TYR A O 1
ATOM 1479 N N . GLY A 1 175 ? -9.418 19.006 0.748 1.00 97.12 175 GLY A N 1
ATOM 1480 C CA . GLY A 1 175 ? -10.730 18.676 1.314 1.00 97.12 175 GLY A CA 1
ATOM 1481 C C . GLY A 1 175 ? -11.350 17.399 0.739 1.00 97.12 175 GLY A C 1
ATOM 1482 O O . GLY A 1 175 ? -12.568 17.251 0.773 1.00 97.12 175 GLY A O 1
ATOM 1483 N N . LEU A 1 176 ? -10.531 16.499 0.189 1.00 97.38 176 LEU A N 1
ATOM 1484 C CA . LEU A 1 176 ? -10.978 15.222 -0.357 1.00 97.38 176 LEU A CA 1
ATOM 1485 C C . LEU A 1 176 ? -11.024 14.163 0.752 1.00 97.38 176 LEU A C 1
ATOM 1487 O O . LEU A 1 176 ? -10.284 14.229 1.737 1.00 97.38 176 LEU A O 1
ATOM 1491 N N . SER A 1 177 ? -11.885 13.164 0.586 1.00 96.00 177 SER A N 1
ATOM 1492 C CA . SER A 1 177 ? -12.019 12.054 1.527 1.00 96.00 177 SER A CA 1
ATOM 1493 C C . SER A 1 177 ? -10.975 10.976 1.233 1.00 96.00 177 SER A C 1
ATOM 1495 O O . SER A 1 177 ? -10.870 10.480 0.117 1.00 96.00 177 SER A O 1
ATOM 1497 N N . VAL A 1 178 ? -10.185 10.593 2.242 1.00 96.00 178 VAL A N 1
ATOM 1498 C CA . VAL A 1 178 ? -9.159 9.534 2.127 1.00 96.00 178 VAL A CA 1
ATOM 1499 C C . VAL A 1 178 ? -9.774 8.171 1.802 1.00 96.00 178 VAL A C 1
ATOM 1501 O O . VAL A 1 178 ? -9.136 7.358 1.131 1.00 96.00 178 VAL A O 1
ATOM 1504 N N . ASP A 1 179 ? -11.012 7.930 2.238 1.00 95.81 179 ASP A N 1
ATOM 1505 C CA . ASP A 1 179 ? -11.717 6.671 2.000 1.00 95.81 179 ASP A CA 1
ATOM 1506 C C . ASP A 1 179 ? -12.076 6.479 0.511 1.00 95.81 179 ASP A C 1
ATOM 1508 O O . ASP A 1 179 ? -12.282 5.345 0.077 1.00 95.81 179 ASP A O 1
ATOM 1512 N N . ASP A 1 180 ? -12.039 7.539 -0.302 1.00 98.12 180 ASP A N 1
ATOM 1513 C CA . ASP A 1 180 ? -12.324 7.492 -1.742 1.00 98.12 180 ASP A CA 1
ATOM 1514 C C . ASP A 1 180 ? -11.081 7.250 -2.606 1.00 98.12 180 ASP A C 1
ATOM 1516 O O . ASP A 1 180 ? -11.112 7.375 -3.837 1.00 98.12 180 ASP A O 1
ATOM 1520 N N . PHE A 1 181 ? -9.969 6.875 -1.973 1.00 98.62 181 PHE A N 1
ATOM 1521 C CA . PHE A 1 181 ? -8.712 6.549 -2.627 1.00 98.62 181 PHE A CA 1
ATOM 1522 C C . PHE A 1 181 ? -8.209 5.173 -2.208 1.00 98.62 181 PHE A C 1
ATOM 1524 O O . PHE A 1 181 ? -8.417 4.713 -1.092 1.00 98.62 181 PHE A O 1
ATOM 1531 N N . THR A 1 182 ? -7.499 4.499 -3.107 1.00 98.75 182 THR A N 1
ATOM 1532 C CA . THR A 1 182 ? -6.836 3.222 -2.840 1.00 98.75 182 THR A CA 1
ATOM 1533 C C . THR A 1 182 ? -5.490 3.180 -3.548 1.00 98.75 182 THR A C 1
ATOM 1535 O O . THR A 1 182 ? -5.409 3.347 -4.765 1.00 98.75 182 THR A O 1
ATOM 1538 N N . ILE A 1 183 ? -4.418 2.938 -2.792 1.00 98.75 183 ILE A N 1
ATOM 1539 C CA . ILE A 1 183 ? -3.072 2.750 -3.339 1.00 98.75 183 ILE A CA 1
ATOM 1540 C C . ILE A 1 183 ? -2.992 1.388 -4.037 1.00 98.75 183 ILE A C 1
ATOM 1542 O O . ILE A 1 183 ? -3.401 0.360 -3.493 1.00 98.75 183 ILE A O 1
ATOM 1546 N N . VAL A 1 184 ? -2.420 1.366 -5.238 1.00 98.50 184 VAL A N 1
ATOM 1547 C CA . VAL A 1 184 ? -2.291 0.174 -6.087 1.00 98.50 184 VAL A CA 1
ATOM 1548 C C . VAL A 1 184 ? -0.830 -0.078 -6.482 1.00 98.50 184 VAL A C 1
ATOM 1550 O O . VAL A 1 184 ? 0.095 0.586 -6.010 1.00 98.50 184 VAL A O 1
ATOM 1553 N N . SER A 1 185 ? -0.603 -1.061 -7.365 1.00 96.38 185 SER A N 1
ATOM 1554 C CA . SER A 1 185 ? 0.699 -1.315 -8.001 1.00 96.38 185 SER A CA 1
ATOM 1555 C C . SER A 1 185 ? 1.805 -1.570 -6.958 1.00 96.38 185 SER A C 1
ATOM 1557 O O . SER A 1 185 ? 1.610 -2.320 -5.998 1.00 96.38 185 SER A O 1
ATOM 1559 N N . SER A 1 186 ? 2.985 -0.977 -7.144 1.00 96.44 186 SER A N 1
ATOM 1560 C CA . SER A 1 186 ? 4.160 -1.211 -6.308 1.00 96.44 186 SER A CA 1
ATOM 1561 C C . SER A 1 186 ? 3.991 -0.746 -4.859 1.00 96.44 186 SER A C 1
ATOM 1563 O O . SER A 1 186 ? 4.688 -1.252 -3.977 1.00 96.44 186 SER A O 1
ATOM 1565 N N . GLY A 1 187 ? 3.024 0.134 -4.579 1.00 97.81 187 GLY A N 1
ATOM 1566 C CA . GLY A 1 187 ? 2.726 0.581 -3.223 1.00 97.81 187 GLY A CA 1
ATOM 1567 C C . GLY A 1 187 ? 2.345 -0.556 -2.273 1.00 97.81 187 GLY A C 1
ATOM 1568 O O . GLY A 1 187 ? 2.785 -0.582 -1.119 1.00 97.81 187 GLY A O 1
ATOM 1569 N N . VAL A 1 188 ? 1.641 -1.566 -2.795 1.00 97.94 188 VAL A N 1
ATOM 1570 C CA . VAL A 1 188 ? 1.298 -2.794 -2.063 1.00 97.94 188 VAL A CA 1
ATOM 1571 C C . VAL A 1 188 ? 2.572 -3.548 -1.658 1.00 97.94 188 VAL A C 1
ATOM 1573 O O . VAL A 1 188 ? 2.767 -3.873 -0.489 1.00 97.94 188 VAL A O 1
ATOM 1576 N N . LEU A 1 189 ? 3.528 -3.733 -2.570 1.00 96.50 189 LEU A N 1
ATOM 1577 C CA . LEU A 1 189 ? 4.824 -4.350 -2.244 1.00 96.50 189 LEU A CA 1
ATOM 1578 C C . LEU A 1 189 ? 5.630 -3.536 -1.219 1.00 96.50 189 LEU A C 1
ATOM 1580 O O . LEU A 1 189 ? 6.347 -4.113 -0.391 1.00 96.50 189 LEU A O 1
ATOM 1584 N N . GLY A 1 190 ? 5.501 -2.209 -1.261 1.00 97.19 190 GLY A N 1
ATOM 1585 C CA . GLY A 1 190 ? 6.116 -1.287 -0.312 1.00 97.19 190 GLY A CA 1
ATOM 1586 C C . GLY A 1 190 ? 5.624 -1.488 1.111 1.00 97.19 190 GLY A C 1
ATOM 1587 O O . GLY A 1 190 ? 6.441 -1.653 2.022 1.00 97.19 190 GLY A O 1
ATOM 1588 N N . VAL A 1 191 ? 4.305 -1.529 1.307 1.00 97.12 191 VAL A N 1
ATOM 1589 C CA . VAL A 1 191 ? 3.722 -1.733 2.639 1.00 97.12 191 VAL A CA 1
ATOM 1590 C C . VAL A 1 191 ? 3.957 -3.157 3.149 1.00 97.12 191 VAL A C 1
ATOM 1592 O O . VAL A 1 191 ? 4.235 -3.355 4.326 1.00 97.12 191 VAL A O 1
ATOM 1595 N N . TRP A 1 192 ? 4.009 -4.157 2.271 1.00 95.75 192 TRP A N 1
ATOM 1596 C CA . TRP A 1 192 ? 4.411 -5.511 2.666 1.00 95.75 192 TRP A CA 1
ATOM 1597 C C . TRP A 1 192 ? 5.907 -5.633 3.006 1.00 95.75 192 TRP A C 1
ATOM 1599 O O . TRP A 1 192 ? 6.328 -6.599 3.645 1.00 95.75 192 TRP A O 1
ATOM 1609 N N . GLY A 1 193 ? 6.728 -4.636 2.662 1.00 94.75 193 GLY A N 1
ATOM 1610 C CA . GLY A 1 193 ? 8.166 -4.634 2.930 1.00 94.75 193 GLY A CA 1
ATOM 1611 C C . GLY A 1 193 ? 8.975 -5.483 1.942 1.00 94.75 193 GLY A C 1
ATOM 1612 O O . GLY A 1 193 ? 10.111 -5.868 2.246 1.00 94.75 193 GLY A O 1
ATOM 1613 N N . MET A 1 194 ? 8.428 -5.767 0.760 1.00 91.25 194 MET A N 1
ATOM 1614 C CA . MET A 1 194 ? 9.093 -6.574 -0.266 1.00 91.25 194 MET A CA 1
ATOM 1615 C C . MET A 1 194 ? 10.058 -5.736 -1.110 1.00 91.25 194 MET A C 1
ATOM 1617 O O . MET A 1 194 ? 11.237 -6.078 -1.206 1.00 91.25 194 MET A O 1
ATOM 1621 N N . ARG A 1 195 ? 9.606 -4.585 -1.622 1.00 93.12 195 ARG A N 1
ATOM 1622 C CA . ARG A 1 195 ? 10.394 -3.668 -2.466 1.00 93.12 195 ARG A CA 1
ATOM 1623 C C . ARG A 1 195 ? 10.050 -2.216 -2.145 1.00 93.12 195 ARG A C 1
ATOM 1625 O O . ARG A 1 195 ? 8.892 -1.933 -1.881 1.00 93.12 195 ARG A O 1
ATOM 1632 N N . GLU A 1 196 ? 11.028 -1.305 -2.163 1.00 95.88 196 GLU A N 1
ATOM 1633 C CA . GLU A 1 196 ? 10.770 0.127 -1.937 1.00 95.88 196 GLU A CA 1
ATOM 1634 C C . GLU A 1 196 ? 10.168 0.777 -3.200 1.00 95.88 196 GLU A C 1
ATOM 1636 O O . GLU A 1 196 ? 10.809 0.729 -4.256 1.00 95.88 196 GLU A O 1
ATOM 1641 N N . PRO A 1 197 ? 8.968 1.386 -3.122 1.00 96.38 197 PRO A N 1
ATOM 1642 C CA . PRO A 1 197 ? 8.357 2.103 -4.242 1.00 96.38 197 PRO A CA 1
ATOM 1643 C C . PRO A 1 197 ? 8.980 3.483 -4.486 1.00 96.38 197 PRO A C 1
ATOM 1645 O O . PRO A 1 197 ? 9.345 4.225 -3.557 1.00 96.38 197 PRO A O 1
ATOM 1648 N N . THR A 1 198 ? 9.071 3.850 -5.761 1.00 96.31 198 THR A N 1
ATOM 1649 C CA . THR A 1 198 ? 9.570 5.152 -6.227 1.00 96.31 198 THR A CA 1
ATOM 1650 C C . THR A 1 198 ? 8.512 6.246 -6.148 1.00 96.31 198 THR A C 1
ATOM 1652 O O . THR A 1 198 ? 8.856 7.396 -5.884 1.00 96.31 198 THR A O 1
ATOM 1655 N N . ASP A 1 199 ? 7.252 5.868 -6.226 1.00 97.62 199 ASP A N 1
ATOM 1656 C CA . ASP A 1 199 ? 6.062 6.697 -6.389 1.00 97.62 199 ASP A CA 1
ATOM 1657 C C . ASP A 1 199 ? 4.887 6.081 -5.607 1.00 97.62 199 ASP A C 1
ATOM 1659 O O . ASP A 1 199 ? 5.031 5.073 -4.900 1.00 97.62 199 ASP A O 1
ATOM 1663 N N . ILE A 1 200 ? 3.741 6.754 -5.658 1.00 98.56 200 ILE A N 1
ATOM 1664 C CA . ILE A 1 200 ? 2.445 6.274 -5.197 1.00 98.56 200 ILE A CA 1
ATOM 1665 C C . ILE A 1 200 ? 1.511 6.269 -6.397 1.00 98.56 200 ILE A C 1
ATOM 1667 O O . ILE A 1 200 ? 1.100 7.322 -6.875 1.00 98.56 200 ILE A O 1
ATOM 1671 N N . ASP A 1 201 ? 1.145 5.068 -6.817 1.00 98.44 201 ASP A N 1
ATOM 1672 C CA . ASP A 1 201 ? 0.096 4.846 -7.799 1.00 98.44 201 ASP A CA 1
ATOM 1673 C C . ASP A 1 201 ? -1.230 4.666 -7.053 1.00 98.44 201 ASP A C 1
ATOM 1675 O O . ASP A 1 201 ? -1.302 3.856 -6.119 1.00 98.44 201 ASP A O 1
ATOM 1679 N N . PHE A 1 202 ? -2.288 5.372 -7.450 1.00 98.75 202 PHE A N 1
ATOM 1680 C CA . PHE A 1 202 ? -3.596 5.238 -6.801 1.00 98.75 202 PHE A CA 1
ATOM 1681 C C . PHE A 1 202 ? -4.758 5.113 -7.790 1.00 98.75 202 PHE A C 1
ATOM 1683 O O . PHE A 1 202 ? -4.680 5.526 -8.944 1.00 98.75 202 PHE A O 1
ATOM 1690 N N . ILE A 1 203 ? -5.862 4.548 -7.308 1.00 98.69 203 ILE A N 1
ATOM 1691 C CA . ILE A 1 203 ? -7.183 4.575 -7.937 1.00 98.69 203 ILE A CA 1
ATOM 1692 C C . ILE A 1 203 ? -8.120 5.326 -6.993 1.00 98.69 203 ILE A C 1
ATOM 1694 O O . ILE A 1 203 ? -8.054 5.149 -5.780 1.00 98.69 203 ILE A O 1
ATOM 1698 N N . SER A 1 204 ? -8.974 6.182 -7.542 1.00 98.56 204 SER A N 1
ATOM 1699 C CA 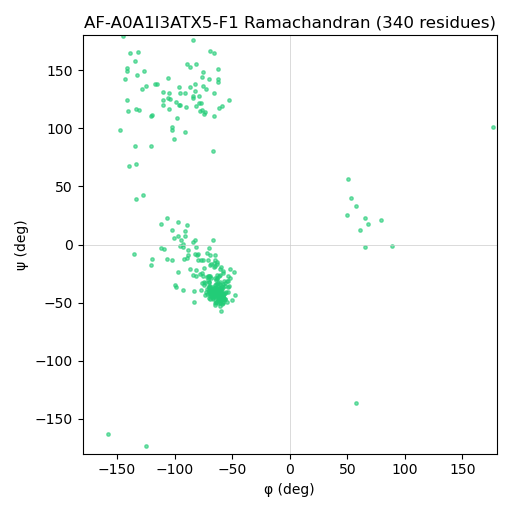. SER A 1 204 ? -9.958 6.950 -6.773 1.00 98.56 204 SER A CA 1
ATOM 1700 C C . SER A 1 204 ? -11.289 7.062 -7.505 1.00 98.56 204 SER A C 1
ATOM 1702 O O . SER A 1 204 ? -11.295 7.082 -8.737 1.00 98.56 204 SER A O 1
ATOM 1704 N N . ILE A 1 205 ? -12.395 7.145 -6.766 1.00 98.19 205 ILE A N 1
ATOM 1705 C CA . ILE A 1 205 ? -13.714 7.495 -7.318 1.00 98.19 205 ILE A CA 1
ATOM 1706 C C . ILE A 1 205 ? -13.966 9.011 -7.327 1.00 98.19 205 ILE A C 1
ATOM 1708 O O . ILE A 1 205 ? -14.913 9.464 -7.972 1.00 98.19 205 ILE A O 1
ATOM 1712 N N . GLU A 1 206 ? -13.090 9.795 -6.691 1.00 97.69 206 GLU A N 1
ATOM 1713 C CA . GLU A 1 206 ? -13.192 11.251 -6.643 1.00 97.69 206 GLU A CA 1
ATOM 1714 C C . GLU A 1 206 ? -13.006 11.883 -8.017 1.00 97.69 206 GLU A C 1
ATOM 1716 O O . GLU A 1 206 ? -12.020 11.633 -8.716 1.00 97.69 206 GLU A O 1
ATOM 1721 N N . LYS A 1 207 ? -13.925 12.781 -8.386 1.00 96.44 207 LYS A N 1
ATOM 1722 C CA . LYS A 1 207 ? -13.851 13.518 -9.661 1.00 96.44 207 LYS A CA 1
ATOM 1723 C C . LYS A 1 207 ? -12.628 14.435 -9.717 1.00 96.44 207 LYS A C 1
ATOM 1725 O O . LYS A 1 207 ? -12.027 14.601 -10.773 1.00 96.44 207 LYS A O 1
ATOM 1730 N N . ASN A 1 208 ? -12.242 14.987 -8.568 1.00 97.12 208 ASN A N 1
ATOM 1731 C CA . ASN A 1 208 ? -11.147 15.944 -8.438 1.00 97.12 208 ASN A CA 1
ATOM 1732 C C . ASN A 1 208 ? -9.826 15.287 -8.001 1.00 97.12 208 ASN A C 1
ATOM 1734 O O . ASN A 1 208 ? -8.916 15.973 -7.538 1.00 97.12 208 ASN A O 1
ATOM 1738 N N . CYS A 1 209 ? -9.676 13.965 -8.162 1.00 97.44 209 CYS A N 1
ATOM 1739 C CA . CYS A 1 209 ? -8.480 13.244 -7.718 1.00 97.44 209 CYS A CA 1
ATOM 1740 C C . CYS A 1 209 ? -7.179 13.722 -8.392 1.00 97.44 209 CYS A C 1
ATOM 1742 O O . CYS A 1 209 ? -6.092 13.539 -7.852 1.00 97.44 209 CYS A O 1
ATOM 1744 N N . ASN A 1 210 ? -7.260 14.369 -9.557 1.00 97.88 210 ASN A N 1
ATOM 1745 C CA . ASN A 1 210 ? -6.082 14.892 -10.251 1.00 97.88 210 ASN A CA 1
ATOM 1746 C C . ASN A 1 210 ? -5.424 16.077 -9.520 1.00 97.88 210 ASN A C 1
ATOM 1748 O O . ASN A 1 210 ? -4.250 16.342 -9.757 1.00 97.88 210 ASN A O 1
ATOM 1752 N N . LEU A 1 211 ? -6.123 16.740 -8.586 1.00 97.56 211 LEU A N 1
ATOM 1753 C CA . LEU A 1 211 ? -5.566 17.841 -7.784 1.00 97.56 211 LEU A CA 1
ATOM 1754 C C . LEU A 1 211 ? -4.371 17.412 -6.915 1.00 97.56 211 LEU A C 1
ATOM 1756 O O . LEU A 1 211 ? -3.498 18.226 -6.616 1.00 97.56 211 LEU A O 1
ATOM 1760 N N . ILE A 1 212 ? -4.303 16.134 -6.522 1.00 97.88 212 ILE A N 1
ATOM 1761 C CA . ILE A 1 212 ? -3.201 15.617 -5.695 1.00 97.88 212 ILE A CA 1
ATOM 1762 C C . ILE A 1 212 ? -2.010 15.092 -6.514 1.00 97.88 212 ILE A C 1
ATOM 1764 O O . ILE A 1 212 ? -0.952 14.832 -5.927 1.00 97.88 212 ILE A O 1
ATOM 1768 N N . CYS A 1 213 ? -2.168 14.935 -7.835 1.00 98.19 213 CYS A N 1
ATOM 1769 C CA . CYS A 1 213 ? -1.171 14.309 -8.704 1.00 98.19 213 CYS A CA 1
ATOM 1770 C C . CYS A 1 213 ? 0.080 15.186 -8.879 1.00 98.19 213 CYS A C 1
ATOM 1772 O O . CYS A 1 213 ? 0.001 16.411 -8.963 1.00 98.19 213 CYS A O 1
ATOM 1774 N N . ASP A 1 214 ? 1.252 14.555 -8.931 1.00 97.31 214 ASP A N 1
ATOM 1775 C CA . ASP A 1 214 ? 2.541 15.173 -9.239 1.00 97.31 214 ASP A CA 1
ATOM 1776 C C . ASP A 1 214 ? 3.561 14.125 -9.738 1.00 97.31 214 ASP A C 1
ATOM 1778 O O . ASP A 1 214 ? 3.207 13.017 -10.121 1.00 97.31 214 ASP A O 1
ATOM 1782 N N . LYS A 1 215 ? 4.861 14.453 -9.728 1.00 97.06 215 LYS A N 1
ATOM 1783 C CA . LYS A 1 215 ? 5.930 13.527 -10.153 1.00 97.06 215 LYS A CA 1
ATOM 1784 C C . LYS A 1 215 ? 6.073 12.257 -9.299 1.00 97.06 215 LYS A C 1
ATOM 1786 O O . LYS A 1 215 ? 6.803 11.358 -9.705 1.00 97.06 215 LYS A O 1
ATOM 1791 N N . LEU A 1 216 ? 5.506 12.216 -8.096 1.00 97.44 216 LEU A N 1
ATOM 1792 C CA . LEU A 1 216 ? 5.643 11.124 -7.127 1.00 97.44 216 LEU A CA 1
ATOM 1793 C C . LEU A 1 216 ? 4.306 10.474 -6.760 1.00 97.44 216 LEU A C 1
ATOM 1795 O O . LEU A 1 216 ? 4.325 9.438 -6.098 1.00 97.44 216 LEU A O 1
ATOM 1799 N N . ILE A 1 217 ? 3.180 11.085 -7.115 1.00 98.38 217 ILE A N 1
ATOM 1800 C CA . ILE A 1 217 ? 1.823 10.613 -6.840 1.00 98.38 217 ILE A CA 1
ATOM 1801 C C . ILE A 1 217 ? 1.058 10.680 -8.156 1.00 98.38 217 ILE A C 1
ATOM 1803 O O . ILE A 1 217 ? 0.848 11.776 -8.665 1.00 98.38 217 ILE A O 1
ATOM 1807 N N . ASP A 1 218 ? 0.628 9.541 -8.687 1.00 98.31 218 ASP A N 1
ATOM 1808 C CA . ASP A 1 218 ? -0.035 9.490 -9.989 1.00 98.31 218 ASP A CA 1
ATOM 1809 C C . ASP A 1 218 ? -1.318 8.654 -9.967 1.00 98.31 218 ASP A C 1
ATOM 1811 O O . ASP A 1 218 ? -1.434 7.644 -9.259 1.00 98.31 218 ASP A O 1
ATOM 1815 N N . SER A 1 219 ? -2.294 9.092 -10.762 1.00 98.06 219 SER A N 1
ATOM 1816 C CA . SER A 1 219 ? -3.535 8.356 -10.964 1.00 98.06 219 SER A CA 1
ATOM 1817 C C . SER A 1 219 ? -3.308 7.221 -11.955 1.00 98.06 219 SER A C 1
ATOM 1819 O O . SER A 1 219 ? -2.984 7.398 -13.131 1.00 98.06 219 SER A O 1
ATOM 1821 N N . HIS A 1 220 ? -3.581 6.010 -11.497 1.00 97.38 220 HIS A N 1
ATOM 1822 C CA . HIS A 1 220 ? -3.476 4.798 -12.294 1.00 97.38 220 HIS A CA 1
ATOM 1823 C C . HIS A 1 220 ? -4.764 4.454 -13.053 1.00 97.38 220 HIS A C 1
ATOM 1825 O O . HIS A 1 220 ? -4.920 3.332 -13.540 1.00 97.38 220 HIS A O 1
ATOM 1831 N N . HIS A 1 221 ? -5.686 5.413 -13.209 1.00 97.69 221 HIS A N 1
ATOM 1832 C CA . HIS A 1 221 ? -6.912 5.217 -13.995 1.00 97.69 221 HIS A CA 1
ATOM 1833 C C . HIS A 1 221 ? -6.626 4.780 -15.440 1.00 97.69 221 HIS A C 1
ATOM 1835 O O . HIS A 1 221 ? -7.365 3.967 -15.988 1.00 97.69 221 HIS A O 1
ATOM 1841 N N . HIS A 1 222 ? -5.522 5.234 -16.038 1.00 96.50 222 HIS A N 1
ATOM 1842 C CA . HIS A 1 222 ? -5.137 4.887 -17.410 1.00 96.50 222 HIS A CA 1
ATOM 1843 C C . HIS A 1 222 ? -4.789 3.393 -17.611 1.00 96.50 222 HIS A C 1
ATOM 1845 O O . HIS A 1 222 ? -4.837 2.895 -18.733 1.00 96.50 222 HIS A O 1
ATOM 1851 N N . VAL A 1 223 ? -4.481 2.653 -16.536 1.00 95.62 223 VAL A N 1
ATOM 1852 C CA . VAL A 1 223 ? -4.232 1.195 -16.555 1.00 95.62 223 VAL A CA 1
ATOM 1853 C C . VAL A 1 223 ? -5.317 0.396 -15.831 1.00 95.62 223 VAL A C 1
ATOM 1855 O O . VAL A 1 223 ? -5.100 -0.775 -15.506 1.00 95.62 223 VAL A O 1
ATOM 1858 N N . LEU A 1 224 ? -6.497 0.987 -15.600 1.00 96.69 224 LEU A N 1
ATOM 1859 C CA . LEU A 1 224 ? -7.583 0.360 -14.841 1.00 96.69 224 LEU A CA 1
ATOM 1860 C C . LEU A 1 224 ? -7.963 -1.027 -15.393 1.00 96.69 224 LEU A C 1
ATOM 1862 O O . LEU A 1 224 ? -8.109 -1.985 -14.633 1.00 96.69 224 LEU A O 1
ATOM 1866 N N . ASN A 1 225 ? -8.005 -1.163 -16.723 1.00 96.88 225 ASN A N 1
ATOM 1867 C CA . ASN A 1 225 ? -8.352 -2.411 -17.414 1.00 96.88 225 ASN A CA 1
ATOM 1868 C C . ASN A 1 225 ? -7.442 -3.595 -17.041 1.00 96.88 225 ASN A C 1
ATOM 1870 O O . ASN A 1 225 ? -7.861 -4.746 -17.130 1.00 96.88 225 ASN A O 1
ATOM 1874 N N . THR A 1 226 ? -6.213 -3.334 -16.584 1.00 96.75 226 THR A N 1
ATOM 1875 C CA . THR A 1 226 ? -5.260 -4.390 -16.206 1.00 96.75 226 THR A CA 1
ATOM 1876 C C . THR A 1 226 ? -5.602 -5.045 -14.867 1.00 96.75 226 THR A C 1
ATOM 1878 O O . THR A 1 226 ? -5.304 -6.221 -14.669 1.00 96.75 226 THR A O 1
ATOM 1881 N N . TYR A 1 227 ? -6.283 -4.336 -13.961 1.00 96.62 227 TYR A N 1
ATOM 1882 C CA . TYR A 1 227 ? -6.720 -4.889 -12.674 1.00 96.62 227 TYR A CA 1
ATOM 1883 C C . TYR A 1 227 ? -7.915 -5.838 -12.828 1.00 96.62 227 TYR A C 1
ATOM 1885 O O . TYR A 1 227 ? -8.175 -6.668 -11.958 1.00 96.62 227 TYR A O 1
ATOM 1893 N N . GLY A 1 228 ? -8.648 -5.727 -13.943 1.00 96.19 228 GLY A N 1
ATOM 1894 C CA . GLY A 1 228 ? -9.844 -6.511 -14.241 1.00 96.19 228 GLY A CA 1
ATOM 1895 C C . GLY A 1 228 ? -10.903 -6.448 -13.138 1.00 96.19 228 GLY A C 1
ATOM 1896 O O . GLY A 1 228 ? -11.491 -7.481 -12.802 1.00 96.19 228 GLY A O 1
ATOM 1897 N N . LYS A 1 229 ? -11.065 -5.248 -12.573 1.00 97.31 229 LYS A N 1
ATOM 1898 C CA . LYS A 1 229 ? -12.084 -4.789 -11.625 1.00 97.31 229 LYS A CA 1
ATOM 1899 C C . LYS A 1 229 ? -12.447 -3.351 -12.004 1.00 97.31 229 LYS A C 1
ATOM 1901 O O . LYS A 1 229 ? -11.608 -2.654 -12.579 1.00 97.31 229 LYS A O 1
ATOM 1906 N N . SER A 1 230 ? -13.671 -2.921 -11.707 1.00 98.06 230 SER A N 1
ATOM 1907 C CA . SER A 1 230 ? -14.048 -1.517 -11.894 1.00 98.06 230 SER A CA 1
ATOM 1908 C C . SER A 1 230 ? -13.326 -0.620 -10.883 1.00 98.06 230 SER A C 1
ATOM 1910 O O . SER A 1 230 ? -12.734 -1.081 -9.903 1.00 98.06 230 SER A O 1
ATOM 1912 N N . ARG A 1 231 ? -13.361 0.687 -11.130 1.00 97.94 231 ARG A N 1
ATOM 1913 C CA . ARG A 1 231 ? -12.791 1.692 -10.230 1.00 97.94 231 ARG A CA 1
ATOM 1914 C C . ARG A 1 231 ? -13.498 1.673 -8.876 1.00 97.94 231 ARG A C 1
ATOM 1916 O O . ARG A 1 231 ? -12.844 1.669 -7.839 1.00 97.94 231 ARG A O 1
ATOM 1923 N N . GLU A 1 232 ? -14.822 1.595 -8.909 1.00 98.31 232 GLU A N 1
ATOM 1924 C CA . GLU A 1 232 ? -15.705 1.513 -7.750 1.00 98.31 232 GLU A CA 1
ATOM 1925 C C . GLU A 1 232 ? -15.468 0.207 -6.981 1.00 98.31 232 GLU A C 1
ATOM 1927 O O . GLU A 1 232 ? -15.340 0.236 -5.760 1.00 98.31 232 GLU A O 1
ATOM 1932 N N . ASP A 1 233 ? -15.283 -0.919 -7.681 1.00 98.00 233 ASP A N 1
ATOM 1933 C CA . ASP A 1 233 ? -14.927 -2.194 -7.052 1.00 98.00 233 ASP A CA 1
ATOM 1934 C C . ASP A 1 233 ? -13.606 -2.104 -6.288 1.00 98.00 233 ASP A C 1
ATOM 1936 O O . ASP A 1 233 ? -13.489 -2.674 -5.211 1.00 98.00 233 ASP A O 1
ATOM 1940 N N . ILE A 1 234 ? -12.585 -1.435 -6.821 1.00 98.19 234 ILE A N 1
ATOM 1941 C CA . ILE A 1 234 ? -11.283 -1.352 -6.142 1.00 98.19 234 ILE A CA 1
ATOM 1942 C C . ILE A 1 234 ? -11.367 -0.474 -4.885 1.00 98.19 234 ILE A C 1
ATOM 1944 O O . ILE A 1 234 ? -10.710 -0.781 -3.893 1.00 98.19 234 ILE A O 1
ATOM 1948 N N . VAL A 1 235 ? -12.156 0.602 -4.926 1.00 98.06 235 VAL A N 1
ATOM 1949 C CA . VAL A 1 235 ? -12.169 1.642 -3.882 1.00 98.06 235 VAL A CA 1
ATOM 1950 C C . VAL A 1 235 ? -13.220 1.390 -2.796 1.00 98.06 235 VAL A C 1
ATOM 1952 O O . VAL A 1 235 ? -12.961 1.640 -1.617 1.00 98.06 235 VAL A O 1
ATOM 1955 N N . ILE A 1 236 ? -14.403 0.903 -3.173 1.00 96.81 236 ILE A N 1
ATOM 1956 C CA . ILE A 1 236 ? -15.569 0.797 -2.282 1.00 96.81 236 ILE A CA 1
ATOM 1957 C C . ILE A 1 236 ? -15.732 -0.624 -1.745 1.00 96.81 236 ILE A C 1
ATOM 1959 O O . ILE A 1 236 ? -16.123 -0.801 -0.596 1.00 96.81 236 ILE A O 1
ATOM 1963 N N . ASN A 1 237 ? -15.409 -1.652 -2.534 1.00 94.56 237 ASN A N 1
ATOM 1964 C CA . ASN A 1 237 ? -15.653 -3.032 -2.124 1.00 94.56 237 ASN A CA 1
ATOM 1965 C C . ASN A 1 237 ? -14.613 -3.500 -1.079 1.00 94.56 237 ASN A C 1
ATOM 1967 O O . ASN A 1 237 ? -13.439 -3.667 -1.428 1.00 94.56 237 ASN A O 1
ATOM 1971 N N . PRO A 1 238 ? -15.018 -3.808 0.170 1.00 93.25 238 PRO A N 1
ATOM 1972 C CA . PRO A 1 238 ? -14.098 -4.192 1.244 1.00 93.25 238 PRO A CA 1
ATOM 1973 C C . PRO A 1 238 ? -13.367 -5.517 1.002 1.00 93.25 238 PRO A C 1
ATOM 1975 O O . PRO A 1 238 ? -12.387 -5.802 1.686 1.00 93.25 238 PRO A O 1
ATOM 1978 N N . TYR A 1 239 ? -13.797 -6.320 0.024 1.00 94.38 239 TYR A N 1
ATOM 1979 C CA . TYR A 1 239 ? -13.085 -7.528 -0.398 1.00 94.38 239 TYR A CA 1
ATOM 1980 C C . TYR A 1 239 ? -11.898 -7.248 -1.324 1.00 94.38 239 TYR A C 1
ATOM 1982 O O . TYR A 1 239 ? -11.158 -8.171 -1.643 1.00 94.38 239 TYR A O 1
ATOM 1990 N N . ASN A 1 240 ? -11.722 -6.007 -1.783 1.00 96.94 240 ASN A N 1
ATOM 1991 C CA . ASN A 1 240 ? -10.706 -5.636 -2.766 1.00 96.94 240 ASN A CA 1
ATOM 1992 C C . ASN A 1 240 ? -9.598 -4.743 -2.189 1.00 96.94 240 ASN A C 1
ATOM 1994 O O . ASN A 1 240 ? -8.624 -4.452 -2.890 1.00 96.94 240 ASN A O 1
ATOM 1998 N N . TYR A 1 241 ? -9.686 -4.352 -0.917 1.00 97.62 241 TYR A N 1
ATOM 1999 C CA . TYR A 1 241 ? -8.654 -3.564 -0.254 1.00 97.62 241 TYR A CA 1
ATOM 2000 C C . TYR A 1 241 ? -8.374 -4.029 1.178 1.00 97.62 241 TYR A C 1
ATOM 2002 O O . TYR A 1 241 ? -9.140 -4.750 1.809 1.00 97.62 241 TYR A O 1
ATOM 2010 N N . PHE A 1 242 ? -7.246 -3.572 1.703 1.00 96.50 242 PHE A N 1
ATOM 2011 C CA . PHE A 1 242 ? -6.889 -3.633 3.111 1.00 96.50 242 PHE A CA 1
ATOM 2012 C C . PHE A 1 242 ? -6.388 -2.269 3.577 1.00 96.50 242 PHE A C 1
ATOM 2014 O O . PHE A 1 242 ? -6.051 -1.405 2.771 1.00 96.50 242 PHE A O 1
ATOM 2021 N N . TYR A 1 243 ? -6.309 -2.079 4.886 1.00 96.06 243 TYR A N 1
ATOM 2022 C CA . TYR A 1 243 ? -5.887 -0.832 5.502 1.00 96.06 243 TYR A CA 1
ATOM 2023 C C . TYR A 1 243 ? -4.479 -0.913 6.078 1.00 96.06 243 TYR A C 1
ATOM 2025 O O . TYR A 1 243 ? -4.072 -1.899 6.698 1.00 96.06 243 TYR A O 1
ATOM 2033 N N . TRP A 1 244 ? -3.759 0.196 5.951 1.00 95.00 244 TRP A N 1
ATOM 2034 C CA . TRP A 1 244 ? -2.576 0.483 6.745 1.00 95.00 244 TRP A CA 1
ATOM 2035 C C . TRP A 1 244 ? -2.562 1.962 7.124 1.00 95.00 244 TRP A C 1
ATOM 2037 O O . TRP A 1 244 ? -2.417 2.815 6.252 1.00 95.00 244 TRP A O 1
ATOM 2047 N N . LYS A 1 245 ? -2.682 2.258 8.428 1.00 89.69 245 LYS A N 1
ATOM 2048 C CA . LYS A 1 245 ? -2.764 3.634 8.963 1.00 89.69 245 LYS A CA 1
ATOM 2049 C C . LYS A 1 245 ? -3.824 4.484 8.243 1.00 89.69 245 LYS A C 1
ATOM 2051 O O . LYS A 1 245 ? -3.485 5.507 7.666 1.00 89.69 245 LYS A O 1
ATOM 2056 N N . ASP A 1 246 ? -5.071 4.016 8.230 1.00 90.00 246 ASP A N 1
ATOM 2057 C CA . ASP A 1 246 ? -6.210 4.669 7.552 1.00 90.00 246 ASP A CA 1
ATOM 2058 C C . ASP A 1 246 ? -6.136 4.761 6.019 1.00 90.00 246 ASP A C 1
ATOM 2060 O O . ASP A 1 246 ? -7.096 5.191 5.393 1.00 90.00 246 ASP A O 1
ATOM 2064 N N . ILE A 1 247 ? -5.056 4.306 5.383 1.00 96.19 247 ILE A N 1
ATOM 2065 C CA . ILE A 1 247 ? -4.944 4.306 3.922 1.00 96.19 247 ILE A CA 1
ATOM 2066 C C . ILE A 1 247 ? -5.351 2.946 3.366 1.00 96.19 247 ILE A C 1
ATOM 2068 O O . ILE A 1 247 ? -4.835 1.917 3.818 1.00 96.19 247 ILE A O 1
ATOM 2072 N N . LYS A 1 248 ? -6.240 2.943 2.365 1.00 98.06 248 LYS A N 1
ATOM 2073 C CA . LYS A 1 248 ? -6.602 1.742 1.607 1.00 98.06 248 LYS A CA 1
ATOM 2074 C C . LYS A 1 248 ? -5.490 1.366 0.629 1.00 98.06 248 LYS A C 1
ATOM 2076 O O . LYS A 1 248 ? -4.950 2.205 -0.093 1.00 98.06 248 LYS A O 1
ATOM 2081 N N . PHE A 1 249 ? -5.190 0.079 0.571 1.00 98.62 249 PHE A N 1
ATOM 2082 C CA . PHE A 1 249 ? -4.310 -0.557 -0.400 1.00 98.62 249 PHE A CA 1
ATOM 2083 C C . PHE A 1 249 ? -5.078 -1.684 -1.072 1.00 98.62 249 PHE A C 1
ATOM 2085 O O . PHE A 1 249 ? -5.733 -2.461 -0.382 1.00 98.62 249 PHE A O 1
ATOM 2092 N N . ALA A 1 250 ? -4.974 -1.825 -2.390 1.00 98.44 250 ALA A N 1
ATOM 2093 C CA . ALA A 1 250 ? -5.586 -2.961 -3.069 1.00 98.44 250 ALA A CA 1
ATOM 2094 C C . ALA A 1 250 ? -4.972 -4.282 -2.581 1.00 98.44 250 ALA A C 1
ATOM 2096 O O . ALA A 1 250 ? -3.763 -4.368 -2.335 1.00 98.44 250 ALA A O 1
ATOM 2097 N N . ILE A 1 251 ? -5.795 -5.324 -2.456 1.00 97.25 251 ILE A N 1
ATOM 2098 C CA . ILE A 1 251 ? -5.303 -6.639 -2.034 1.00 97.25 251 ILE A CA 1
ATOM 2099 C C . ILE A 1 251 ? -4.296 -7.209 -3.046 1.00 97.25 251 ILE A C 1
ATOM 2101 O O . ILE A 1 251 ? -4.377 -6.910 -4.245 1.00 97.25 251 ILE A O 1
ATOM 2105 N N . PRO A 1 252 ? -3.335 -8.045 -2.608 1.00 96.38 252 PRO A N 1
ATOM 2106 C CA . PRO A 1 252 ? -2.261 -8.487 -3.491 1.00 96.38 252 PRO A CA 1
ATOM 2107 C C . PRO A 1 252 ? -2.767 -9.267 -4.716 1.00 96.38 252 PRO A C 1
ATOM 2109 O O . PRO A 1 252 ? -2.233 -9.069 -5.804 1.00 96.38 252 PRO A O 1
ATOM 2112 N N . SER A 1 253 ? -3.845 -10.051 -4.609 1.00 95.81 253 SER A N 1
ATOM 2113 C CA . SER A 1 253 ? -4.440 -10.762 -5.756 1.00 95.81 253 SER A CA 1
ATOM 2114 C C . SER A 1 253 ? -4.876 -9.843 -6.916 1.00 95.81 253 SER A C 1
ATOM 2116 O O . SER A 1 253 ? -4.701 -10.206 -8.083 1.00 95.81 253 SER A O 1
ATOM 2118 N N . ILE A 1 254 ? -5.353 -8.623 -6.634 1.00 97.00 254 ILE A N 1
ATOM 2119 C CA . ILE A 1 254 ? -5.681 -7.617 -7.663 1.00 97.00 254 ILE A CA 1
ATOM 2120 C C . ILE A 1 254 ? -4.414 -7.146 -8.377 1.00 97.00 254 ILE A C 1
ATOM 2122 O O . ILE A 1 254 ? -4.391 -7.009 -9.603 1.00 97.00 254 ILE A O 1
ATOM 2126 N N . ILE A 1 255 ? -3.333 -6.928 -7.626 1.00 97.12 255 ILE A N 1
ATOM 2127 C CA . ILE A 1 255 ? -2.063 -6.493 -8.213 1.00 97.12 255 ILE A CA 1
ATOM 2128 C C . ILE A 1 255 ? -1.421 -7.624 -9.023 1.00 97.12 255 ILE A C 1
ATOM 2130 O O . ILE A 1 255 ? -0.867 -7.359 -10.089 1.00 97.12 255 ILE A O 1
ATOM 2134 N N . LEU A 1 256 ? -1.549 -8.882 -8.584 1.00 96.00 256 LEU A N 1
ATOM 2135 C CA . LEU A 1 256 ? -1.067 -10.046 -9.332 1.00 96.00 256 LEU A CA 1
ATOM 2136 C C . LEU A 1 256 ? -1.685 -10.091 -10.730 1.00 96.00 256 LEU A C 1
ATOM 2138 O O . LEU A 1 256 ? -0.972 -10.231 -11.723 1.00 96.00 256 LEU A O 1
ATOM 2142 N N . LYS A 1 257 ? -3.007 -9.901 -10.814 1.00 96.25 257 LYS A N 1
ATOM 2143 C CA . LYS A 1 257 ? -3.739 -9.857 -12.084 1.00 96.25 257 LYS A CA 1
ATOM 2144 C C . LYS A 1 257 ? -3.236 -8.736 -12.999 1.00 96.25 257 LYS A C 1
ATOM 2146 O O . LYS A 1 257 ? -2.999 -8.979 -14.185 1.00 96.25 257 LYS A O 1
ATOM 2151 N N . ALA A 1 258 ? -2.989 -7.547 -12.450 1.00 95.62 258 ALA A N 1
ATOM 2152 C CA . ALA A 1 258 ? -2.422 -6.431 -13.208 1.00 95.62 258 ALA A CA 1
ATOM 2153 C C . ALA A 1 258 ? -1.003 -6.716 -13.718 1.00 95.62 258 ALA A C 1
ATOM 2155 O O . ALA A 1 258 ? -0.684 -6.391 -14.864 1.00 95.62 258 ALA A O 1
ATOM 2156 N N . CYS A 1 259 ? -0.163 -7.367 -12.910 1.00 94.50 259 CYS A N 1
ATOM 2157 C CA . CYS A 1 259 ? 1.176 -7.777 -13.326 1.00 94.50 259 CYS A CA 1
ATOM 2158 C C . CYS A 1 259 ? 1.144 -8.772 -14.495 1.00 94.50 259 CYS A C 1
ATOM 2160 O O . CYS A 1 259 ? 1.833 -8.559 -15.494 1.00 94.50 259 CYS A O 1
ATOM 2162 N N . LEU A 1 260 ? 0.312 -9.813 -14.397 1.00 93.12 260 LEU A N 1
ATOM 2163 C CA . LEU A 1 260 ? 0.180 -10.844 -15.433 1.00 93.12 260 LEU A CA 1
ATOM 2164 C C . LEU A 1 260 ? -0.383 -10.285 -16.749 1.00 93.12 260 LEU A C 1
ATOM 2166 O O . LEU A 1 260 ? 0.027 -10.708 -17.828 1.00 93.12 260 LEU A O 1
ATOM 2170 N N . THR A 1 261 ? -1.288 -9.307 -16.668 1.00 94.38 261 THR A N 1
ATOM 2171 C CA . THR A 1 261 ? -1.922 -8.704 -17.851 1.00 94.38 261 THR A CA 1
ATOM 2172 C C . THR A 1 261 ? -0.952 -7.824 -18.646 1.00 94.38 261 THR A C 1
ATOM 2174 O O . THR A 1 261 ? -0.982 -7.834 -19.874 1.00 94.38 261 THR A O 1
ATOM 2177 N N . ARG A 1 262 ? -0.067 -7.076 -17.972 1.00 88.88 262 ARG A N 1
ATOM 2178 C CA . ARG A 1 262 ? 0.813 -6.086 -18.622 1.00 88.88 262 ARG A CA 1
ATOM 2179 C C . ARG A 1 262 ? 2.000 -6.694 -19.374 1.00 88.88 262 ARG A C 1
ATOM 2181 O O . ARG A 1 262 ? 2.512 -6.046 -20.278 1.00 88.88 262 ARG A O 1
ATOM 2188 N N . LYS A 1 263 ? 2.448 -7.905 -19.013 1.00 82.44 263 LYS A N 1
ATOM 2189 C CA . LYS A 1 263 ? 3.602 -8.604 -19.631 1.00 82.44 263 LYS A CA 1
ATOM 2190 C C . LYS A 1 263 ? 4.886 -7.753 -19.743 1.00 82.44 263 LYS A C 1
ATOM 2192 O O . LYS A 1 263 ? 5.735 -7.989 -20.597 1.00 82.44 263 LYS A O 1
ATOM 2197 N N . GLU A 1 264 ? 5.042 -6.751 -18.880 1.00 86.00 264 GLU A N 1
ATOM 2198 C CA . GLU A 1 264 ? 6.263 -5.952 -18.776 1.00 86.00 264 GLU A CA 1
ATOM 2199 C C . GLU A 1 264 ? 7.286 -6.704 -17.911 1.00 86.00 264 GLU A C 1
ATOM 2201 O O . GLU A 1 264 ? 6.949 -7.194 -16.834 1.00 86.00 264 GLU A O 1
ATOM 2206 N N . LYS A 1 265 ? 8.566 -6.717 -18.302 1.00 78.00 265 LYS A N 1
ATOM 2207 C CA . LYS A 1 265 ? 9.641 -7.399 -17.549 1.00 78.00 265 LYS A CA 1
ATOM 2208 C C . LYS A 1 265 ? 9.748 -6.962 -16.077 1.00 78.00 265 LYS A C 1
ATOM 2210 O O . LYS A 1 265 ? 10.166 -7.716 -15.204 1.00 78.00 265 LYS A O 1
ATOM 2215 N N . THR A 1 266 ? 9.408 -5.712 -15.776 1.00 76.69 266 THR A N 1
ATOM 2216 C CA . THR A 1 266 ? 9.370 -5.196 -14.397 1.00 76.69 266 THR A CA 1
ATOM 2217 C C . THR A 1 266 ? 8.206 -5.772 -13.592 1.00 76.69 266 THR A C 1
ATOM 2219 O O . THR A 1 266 ? 8.325 -5.944 -12.380 1.00 76.69 266 THR A O 1
ATOM 2222 N N . LYS A 1 267 ? 7.096 -6.091 -14.260 1.00 88.00 267 LYS A N 1
ATOM 2223 C CA . LYS A 1 267 ? 5.878 -6.631 -13.661 1.00 88.00 267 LYS A CA 1
ATOM 2224 C C . LYS A 1 267 ? 5.951 -8.133 -13.420 1.00 88.00 267 LYS A C 1
ATOM 2226 O O . LYS A 1 267 ? 5.273 -8.598 -12.512 1.00 88.00 267 LYS A O 1
ATOM 2231 N N . GLU A 1 268 ? 6.817 -8.860 -14.124 1.00 88.19 268 GLU A N 1
ATOM 2232 C CA . GLU A 1 268 ? 7.116 -10.271 -13.831 1.00 88.19 268 GLU A CA 1
ATOM 2233 C C . GLU A 1 268 ? 7.628 -10.448 -12.392 1.00 88.19 268 GLU A C 1
ATOM 2235 O O . GLU A 1 268 ? 7.062 -11.220 -11.624 1.00 88.19 268 GLU A O 1
ATOM 2240 N N . ILE A 1 269 ? 8.621 -9.652 -11.979 1.00 87.25 269 ILE A N 1
ATOM 2241 C CA . ILE A 1 269 ? 9.205 -9.728 -10.625 1.00 87.25 269 ILE A CA 1
ATOM 2242 C C . ILE A 1 269 ? 8.191 -9.294 -9.571 1.00 87.25 269 ILE A C 1
ATOM 2244 O O . ILE A 1 269 ? 8.062 -9.927 -8.526 1.00 87.25 269 ILE A O 1
ATOM 2248 N N . ASP A 1 270 ? 7.488 -8.183 -9.827 1.00 92.50 270 ASP A N 1
ATOM 2249 C CA . ASP A 1 270 ? 6.454 -7.707 -8.913 1.00 92.50 270 ASP A CA 1
ATOM 2250 C C . ASP A 1 270 ? 5.376 -8.801 -8.760 1.00 92.50 270 ASP A C 1
ATOM 2252 O O . ASP A 1 270 ? 4.948 -9.079 -7.643 1.00 92.50 270 ASP A O 1
ATOM 2256 N N . GLY A 1 271 ? 5.023 -9.494 -9.850 1.00 92.81 271 GLY A N 1
ATOM 2257 C CA . GLY A 1 271 ? 4.126 -10.649 -9.858 1.00 92.81 271 GLY A CA 1
ATOM 2258 C C . GLY A 1 271 ? 4.636 -11.823 -9.021 1.00 92.81 271 GLY A C 1
ATOM 2259 O O . GLY A 1 271 ? 3.877 -12.349 -8.214 1.00 92.81 271 GLY A O 1
ATOM 2260 N N . GLU A 1 272 ? 5.914 -12.196 -9.128 1.00 90.06 272 GLU A N 1
ATOM 2261 C CA . GLU A 1 272 ? 6.521 -13.240 -8.284 1.00 90.06 272 GLU A CA 1
ATOM 2262 C C . GLU A 1 272 ? 6.477 -12.879 -6.791 1.00 90.06 272 GLU A C 1
ATOM 2264 O O . GLU A 1 272 ? 6.118 -13.708 -5.950 1.00 90.06 272 GLU A O 1
ATOM 2269 N N . LEU A 1 273 ? 6.802 -11.628 -6.448 1.00 90.25 273 LEU A N 1
ATOM 2270 C CA . LEU A 1 273 ? 6.759 -11.135 -5.068 1.00 90.25 273 LEU A CA 1
ATOM 2271 C C . LEU A 1 273 ? 5.333 -11.136 -4.504 1.00 90.25 273 LEU A C 1
ATOM 2273 O O . LEU A 1 273 ? 5.128 -11.474 -3.338 1.00 90.25 273 LEU A O 1
ATOM 2277 N N . ILE A 1 274 ? 4.348 -10.761 -5.318 1.00 93.44 274 ILE A N 1
ATOM 2278 C CA . ILE A 1 274 ? 2.933 -10.773 -4.938 1.00 93.44 274 ILE A CA 1
ATOM 2279 C C . ILE A 1 274 ? 2.418 -12.200 -4.796 1.00 93.44 274 ILE A C 1
ATOM 2281 O O . ILE A 1 274 ? 1.754 -12.508 -3.810 1.00 93.44 274 ILE A O 1
ATOM 2285 N N . TYR A 1 275 ? 2.735 -13.075 -5.751 1.00 92.06 275 TYR A N 1
ATOM 2286 C CA . TYR A 1 275 ? 2.378 -14.487 -5.683 1.00 92.06 275 TYR A CA 1
ATOM 2287 C C . TYR A 1 275 ? 2.908 -15.106 -4.391 1.00 92.06 275 TYR A C 1
ATOM 2289 O O . TYR A 1 275 ? 2.189 -15.818 -3.695 1.00 92.06 275 TYR A O 1
ATOM 2297 N N . PHE A 1 276 ? 4.133 -14.750 -4.004 1.00 86.62 276 PHE A N 1
ATOM 2298 C CA . PHE A 1 276 ? 4.679 -15.146 -2.719 1.00 86.62 276 PHE A CA 1
ATOM 2299 C C . PHE A 1 276 ? 3.842 -14.630 -1.531 1.00 86.62 276 PHE A C 1
ATOM 2301 O O . PHE A 1 276 ? 3.547 -15.404 -0.624 1.00 86.62 276 PHE A O 1
ATOM 2308 N N . ILE A 1 277 ? 3.424 -13.358 -1.524 1.00 89.94 277 ILE A N 1
ATOM 2309 C CA . ILE A 1 277 ? 2.535 -12.825 -0.473 1.00 89.94 277 ILE A CA 1
ATOM 2310 C C . ILE A 1 277 ? 1.221 -13.618 -0.407 1.00 89.94 277 ILE A C 1
ATOM 2312 O O . ILE A 1 277 ? 0.782 -13.956 0.687 1.00 89.94 277 ILE A O 1
ATOM 2316 N N . GLU A 1 278 ? 0.608 -13.937 -1.546 1.00 89.00 278 GLU A N 1
ATOM 2317 C CA . GLU A 1 278 ? -0.668 -14.664 -1.598 1.00 89.00 278 GLU A CA 1
ATOM 2318 C C . GLU A 1 278 ? -0.546 -16.106 -1.091 1.00 89.00 278 GLU A C 1
ATOM 2320 O O . GLU A 1 278 ? -1.367 -16.549 -0.290 1.00 89.00 278 GLU A O 1
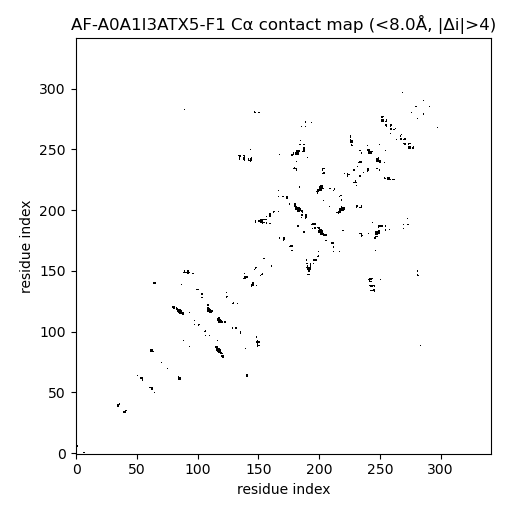ATOM 2325 N N . GLN A 1 279 ? 0.501 -16.824 -1.503 1.00 84.25 279 GLN A N 1
ATOM 2326 C CA . GLN A 1 279 ? 0.705 -18.218 -1.100 1.00 84.25 279 GLN A CA 1
ATOM 2327 C C . GLN A 1 279 ? 1.165 -18.337 0.355 1.00 84.25 279 GLN A C 1
ATOM 2329 O O . GLN A 1 279 ? 0.682 -19.175 1.109 1.00 84.25 279 GLN A O 1
ATOM 2334 N N . TYR A 1 280 ? 2.099 -17.484 0.772 1.00 76.50 280 TYR A N 1
ATOM 2335 C CA . TYR A 1 280 ? 2.832 -17.658 2.026 1.00 76.50 280 TYR A CA 1
ATOM 2336 C C . TYR A 1 280 ? 2.411 -16.676 3.118 1.00 76.50 280 TYR A C 1
ATOM 2338 O O . TYR A 1 280 ? 2.705 -16.899 4.291 1.00 76.50 280 TYR A O 1
ATOM 2346 N N . GLY A 1 281 ? 1.656 -15.631 2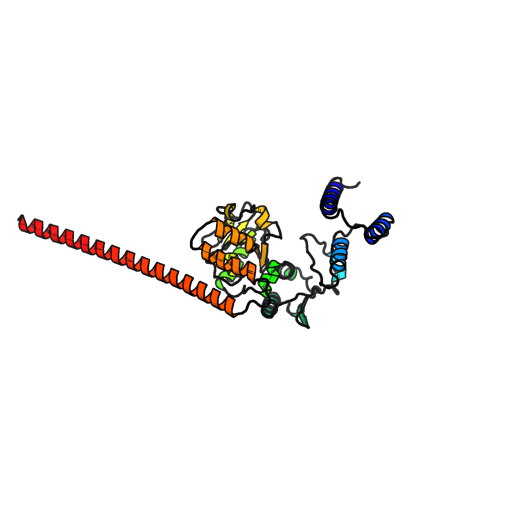.778 1.00 67.44 281 GLY A N 1
ATOM 2347 C CA . GLY A 1 281 ? 1.134 -14.656 3.733 1.00 67.44 281 GLY A CA 1
ATOM 2348 C C . GLY A 1 281 ? 0.137 -15.233 4.736 1.00 67.44 281 GLY A C 1
ATOM 2349 O O . GLY A 1 281 ? -0.207 -14.541 5.682 1.00 67.44 281 GLY A O 1
ATOM 2350 N N . ASN A 1 282 ? -0.319 -16.478 4.577 1.00 64.56 282 ASN A N 1
ATOM 2351 C CA . ASN A 1 282 ? -1.201 -17.146 5.540 1.00 64.56 282 ASN A CA 1
ATOM 2352 C C . ASN A 1 282 ? -0.482 -18.163 6.438 1.00 64.56 282 ASN A C 1
ATOM 2354 O O . ASN A 1 282 ? -1.047 -18.594 7.446 1.00 64.56 282 ASN A O 1
ATOM 2358 N N . HIS A 1 283 ? 0.752 -18.553 6.111 1.00 60.44 283 HIS A N 1
ATOM 2359 C CA . HIS A 1 283 ? 1.448 -19.602 6.845 1.00 60.44 283 HIS A CA 1
ATOM 2360 C C . HIS A 1 283 ? 2.262 -19.011 8.001 1.00 60.44 283 HIS A C 1
ATOM 2362 O O . HIS A 1 283 ? 3.225 -18.272 7.823 1.00 60.44 283 HIS A O 1
ATOM 2368 N N . THR A 1 284 ? 1.919 -19.407 9.227 1.00 49.75 284 THR A N 1
ATOM 2369 C CA . THR A 1 284 ? 2.696 -19.100 10.443 1.00 49.75 284 THR A CA 1
ATOM 2370 C C . THR A 1 284 ? 4.099 -19.714 10.436 1.00 49.75 284 THR A C 1
ATOM 2372 O O . THR A 1 284 ? 4.943 -19.313 11.236 1.00 49.75 284 THR A O 1
ATOM 2375 N N . LYS A 1 285 ? 4.346 -20.672 9.535 1.00 49.97 285 LYS A N 1
ATOM 2376 C CA . LYS A 1 285 ? 5.581 -21.450 9.392 1.00 49.97 285 LYS A CA 1
ATOM 2377 C C . LYS A 1 285 ? 6.120 -21.416 7.961 1.00 49.97 285 LYS A C 1
ATOM 2379 O O . LYS A 1 285 ? 6.509 -22.446 7.423 1.00 49.97 285 LYS A O 1
ATOM 2384 N N . VAL A 1 286 ? 6.110 -20.260 7.300 1.00 50.62 286 VAL A N 1
ATOM 2385 C CA . VAL A 1 286 ? 6.994 -20.129 6.134 1.00 50.62 286 VAL A CA 1
ATOM 2386 C C . VAL A 1 286 ? 8.407 -20.203 6.684 1.00 50.62 286 VAL A C 1
ATOM 2388 O O . VAL A 1 286 ? 8.825 -19.299 7.412 1.00 50.62 286 VAL A O 1
ATOM 2391 N N . ASP A 1 287 ? 9.116 -21.291 6.396 1.00 53.81 287 ASP A N 1
ATOM 2392 C CA . ASP A 1 287 ? 10.497 -21.431 6.826 1.00 53.81 287 ASP A CA 1
ATOM 2393 C C . ASP A 1 287 ? 11.268 -20.199 6.361 1.00 53.81 287 ASP A C 1
ATOM 2395 O O . ASP A 1 287 ? 11.280 -19.854 5.174 1.00 53.81 287 ASP A O 1
ATOM 2399 N N . ASN A 1 288 ? 11.915 -19.517 7.310 1.00 56.19 288 ASN A N 1
ATOM 2400 C CA . ASN A 1 288 ? 12.703 -18.306 7.067 1.00 56.19 288 ASN A CA 1
ATOM 2401 C C . ASN A 1 288 ? 13.685 -18.472 5.889 1.00 56.19 288 ASN A C 1
ATOM 2403 O O . ASN A 1 288 ? 14.054 -17.488 5.253 1.00 56.19 288 ASN A O 1
ATOM 2407 N N . ILE A 1 289 ? 14.054 -19.716 5.580 1.00 60.06 289 ILE A N 1
ATOM 2408 C CA . ILE A 1 289 ? 14.873 -20.156 4.454 1.00 60.06 289 ILE A CA 1
ATOM 2409 C C . ILE A 1 289 ? 14.235 -19.820 3.093 1.00 60.06 289 ILE A C 1
ATOM 2411 O O . ILE A 1 289 ? 14.909 -19.236 2.249 1.00 60.06 289 ILE A O 1
ATOM 2415 N N . GLN A 1 290 ? 12.949 -20.107 2.856 1.00 61.06 290 GLN A N 1
ATOM 2416 C CA . GLN A 1 290 ? 12.297 -19.795 1.570 1.00 61.06 290 GLN A CA 1
ATOM 2417 C C . GLN A 1 290 ? 12.191 -18.280 1.351 1.00 61.06 290 GLN A C 1
ATOM 2419 O O . GLN A 1 290 ? 12.542 -17.765 0.286 1.00 61.06 290 GLN A O 1
ATOM 2424 N N . LEU A 1 291 ? 11.805 -17.549 2.403 1.00 61.25 291 LEU A N 1
ATOM 2425 C CA . LEU A 1 291 ? 11.834 -16.084 2.438 1.00 61.25 291 LEU A CA 1
ATOM 2426 C C . LEU A 1 291 ? 13.233 -15.534 2.142 1.00 61.25 291 LEU A C 1
ATOM 2428 O O . LEU A 1 291 ? 13.379 -14.537 1.434 1.00 61.25 291 LEU A O 1
ATOM 2432 N N . TYR A 1 292 ? 14.264 -16.164 2.702 1.00 65.12 292 TYR A N 1
ATOM 2433 C CA . TYR A 1 292 ? 15.655 -15.789 2.496 1.00 65.12 292 TYR A CA 1
ATOM 2434 C C . TYR A 1 292 ? 16.094 -16.025 1.047 1.00 65.12 292 TYR A C 1
ATOM 2436 O O . TYR A 1 292 ? 16.621 -15.104 0.426 1.00 65.12 292 TYR A O 1
ATOM 2444 N N . PHE A 1 293 ? 15.782 -17.182 0.455 1.00 67.19 293 PHE A N 1
ATOM 2445 C CA . PHE A 1 293 ? 16.088 -17.469 -0.950 1.00 67.19 293 PHE A CA 1
ATOM 2446 C C . PHE A 1 293 ? 15.394 -16.517 -1.919 1.00 67.19 293 PHE A C 1
ATOM 2448 O O . PHE A 1 293 ? 16.009 -16.084 -2.889 1.00 67.19 293 PHE A O 1
ATOM 2455 N N . ILE A 1 294 ? 14.144 -16.138 -1.660 1.00 64.12 294 ILE A N 1
ATOM 2456 C CA . ILE A 1 294 ? 13.430 -15.180 -2.514 1.00 64.12 294 ILE A CA 1
ATOM 2457 C C . ILE A 1 294 ? 14.010 -13.779 -2.360 1.00 64.12 294 ILE A C 1
ATOM 2459 O O . ILE A 1 294 ? 14.202 -13.090 -3.362 1.00 64.12 294 ILE A O 1
ATOM 2463 N N . LYS A 1 295 ? 14.363 -13.359 -1.139 1.00 64.00 295 LYS A N 1
ATOM 2464 C CA . LYS A 1 295 ? 15.091 -12.099 -0.922 1.00 64.00 295 LYS A CA 1
ATOM 2465 C C . LYS A 1 295 ? 16.426 -12.099 -1.658 1.00 64.00 295 LYS A C 1
ATOM 2467 O O . LYS A 1 295 ? 16.759 -11.090 -2.267 1.00 64.00 295 LYS A O 1
ATOM 2472 N N . ILE A 1 296 ? 17.144 -13.221 -1.650 1.00 70.62 296 ILE A N 1
ATOM 2473 C CA . ILE A 1 296 ? 18.387 -13.407 -2.400 1.00 70.62 296 ILE A CA 1
ATOM 2474 C C . ILE A 1 296 ? 18.137 -13.334 -3.910 1.00 70.62 296 ILE A C 1
ATOM 2476 O O . ILE A 1 296 ? 18.812 -12.566 -4.590 1.00 70.62 296 ILE A O 1
ATOM 2480 N N . LYS A 1 297 ? 17.155 -14.066 -4.450 1.00 67.94 297 LYS A N 1
ATOM 2481 C CA . LYS A 1 297 ? 16.802 -14.021 -5.881 1.00 67.94 297 LYS A CA 1
ATOM 2482 C C . LYS A 1 297 ? 16.402 -12.613 -6.313 1.00 67.94 297 LYS A C 1
ATOM 2484 O O . LYS A 1 297 ? 16.914 -12.112 -7.308 1.00 67.94 297 LYS A O 1
ATOM 2489 N N . SER A 1 298 ? 15.561 -11.950 -5.524 1.00 64.81 298 SER A N 1
ATOM 2490 C CA . SER A 1 298 ? 15.132 -10.566 -5.754 1.00 64.81 298 SER A CA 1
ATOM 2491 C C . SER A 1 298 ? 16.317 -9.604 -5.699 1.00 64.81 298 SER A C 1
ATOM 2493 O O . SER A 1 298 ? 16.438 -8.726 -6.549 1.00 64.81 298 SER A O 1
ATOM 2495 N N . PHE A 1 299 ? 17.225 -9.788 -4.735 1.00 72.44 299 PHE A N 1
ATOM 2496 C CA . PHE A 1 299 ? 18.459 -9.015 -4.627 1.00 72.44 299 PHE A CA 1
ATOM 2497 C C . PHE A 1 299 ? 19.333 -9.195 -5.870 1.00 72.44 299 PHE A C 1
ATOM 2499 O O . PHE A 1 299 ? 19.681 -8.201 -6.504 1.00 72.44 299 PHE A O 1
ATOM 2506 N N . PHE A 1 300 ? 19.629 -10.436 -6.269 1.00 71.50 300 PHE A N 1
ATOM 2507 C CA . PHE A 1 300 ? 20.428 -10.721 -7.461 1.00 71.50 300 PHE A CA 1
ATOM 2508 C C . PHE A 1 300 ? 19.770 -10.207 -8.735 1.00 71.50 300 PHE A C 1
ATOM 2510 O O . PHE A 1 300 ? 20.464 -9.690 -9.603 1.00 71.50 300 PHE A O 1
ATOM 2517 N N . TYR A 1 301 ? 18.447 -10.285 -8.844 1.00 65.50 301 TYR A N 1
ATOM 2518 C CA . TYR A 1 301 ? 17.724 -9.747 -9.985 1.00 65.50 301 TYR A CA 1
ATOM 2519 C C . TYR A 1 301 ? 17.837 -8.217 -10.063 1.00 65.50 301 TYR A C 1
ATOM 2521 O O . TYR A 1 301 ? 18.202 -7.673 -11.108 1.00 65.50 301 TYR A O 1
ATOM 2529 N N . ILE A 1 302 ? 17.563 -7.511 -8.958 1.00 64.19 302 ILE A N 1
ATOM 2530 C CA . ILE A 1 302 ? 17.688 -6.046 -8.887 1.00 64.19 302 ILE A CA 1
ATOM 2531 C C . ILE A 1 302 ? 19.131 -5.635 -9.201 1.00 64.19 302 ILE A C 1
ATOM 2533 O O . ILE A 1 302 ? 19.356 -4.698 -9.968 1.00 64.19 302 ILE A O 1
ATOM 2537 N N . HIS A 1 303 ? 20.107 -6.364 -8.657 1.00 70.38 303 HIS A N 1
ATOM 2538 C CA . HIS A 1 303 ? 21.520 -6.103 -8.894 1.00 70.38 303 HIS A CA 1
ATOM 2539 C C . HIS A 1 303 ? 21.913 -6.362 -10.352 1.00 70.38 303 HIS A C 1
ATOM 2541 O O . HIS A 1 303 ? 22.584 -5.531 -10.958 1.00 70.38 303 HIS A O 1
ATOM 2547 N N . LYS A 1 304 ? 21.429 -7.454 -10.957 1.00 73.81 304 LYS A N 1
ATOM 2548 C CA . LYS A 1 304 ? 21.623 -7.758 -12.379 1.00 73.81 304 LYS A CA 1
ATOM 2549 C C . LYS A 1 304 ? 21.071 -6.641 -13.259 1.00 73.81 304 LYS A C 1
ATOM 2551 O O . LYS A 1 304 ? 21.788 -6.160 -14.124 1.00 73.81 304 LYS A O 1
ATOM 2556 N N . ARG A 1 305 ? 19.855 -6.153 -12.990 1.00 68.94 305 ARG A N 1
ATOM 2557 C CA . ARG A 1 305 ? 19.276 -5.019 -13.727 1.00 68.94 305 ARG A CA 1
ATOM 2558 C C . ARG A 1 305 ? 20.132 -3.757 -13.607 1.00 68.94 305 ARG A C 1
ATOM 2560 O O . ARG A 1 305 ? 20.379 -3.093 -14.609 1.00 68.94 305 ARG A O 1
ATOM 2567 N N . PHE A 1 306 ? 20.588 -3.427 -12.400 1.00 66.81 306 PHE A N 1
ATOM 2568 C CA . PHE A 1 306 ? 21.467 -2.276 -12.186 1.00 66.81 306 PHE A CA 1
ATOM 2569 C C . PHE A 1 306 ? 22.781 -2.414 -12.973 1.00 66.81 306 PHE A C 1
ATOM 2571 O O . PHE A 1 306 ? 23.252 -1.452 -13.585 1.00 66.81 306 PHE A O 1
ATOM 2578 N N . MET A 1 307 ? 23.348 -3.622 -13.005 1.00 72.00 307 MET A N 1
ATOM 2579 C CA . MET A 1 307 ? 24.540 -3.931 -13.794 1.00 72.00 307 MET A CA 1
ATOM 2580 C C . MET A 1 307 ? 24.270 -3.833 -15.301 1.00 72.00 307 MET A C 1
ATOM 2582 O O . MET A 1 307 ? 25.062 -3.207 -16.002 1.00 72.00 307 MET A O 1
ATOM 2586 N N . ASP A 1 308 ? 23.139 -4.342 -15.791 1.00 73.0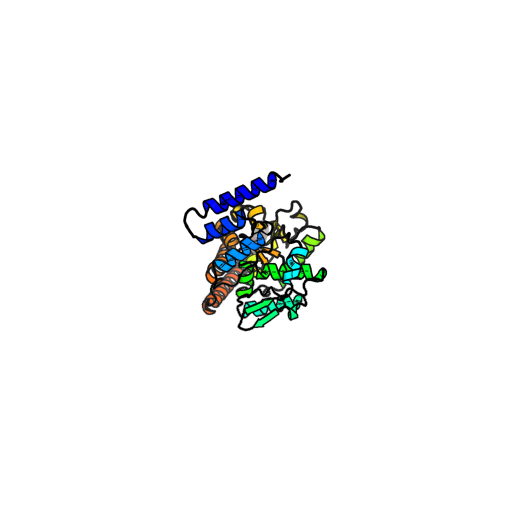6 308 ASP A N 1
ATOM 2587 C CA . ASP A 1 308 ? 22.728 -4.240 -17.197 1.00 73.06 308 ASP A CA 1
ATOM 2588 C C . ASP A 1 308 ? 22.566 -2.771 -17.632 1.00 73.06 308 ASP A C 1
ATOM 2590 O O . ASP A 1 308 ? 23.053 -2.370 -18.690 1.00 73.06 308 ASP A O 1
ATOM 2594 N N . GLU A 1 309 ? 21.950 -1.925 -16.798 1.00 70.50 309 GLU A N 1
ATOM 2595 C CA . GLU A 1 309 ? 21.826 -0.482 -17.050 1.00 70.50 309 GLU A CA 1
ATOM 2596 C C . GLU A 1 309 ? 23.198 0.213 -17.095 1.00 70.50 309 GLU A C 1
ATOM 2598 O O . GLU A 1 309 ? 23.445 1.057 -17.965 1.00 70.50 309 GLU A O 1
ATOM 2603 N N . LYS A 1 310 ? 24.122 -0.156 -16.197 1.00 75.12 310 LYS A N 1
ATOM 2604 C CA . LYS A 1 310 ? 25.494 0.375 -16.182 1.00 75.12 310 LYS A CA 1
ATOM 2605 C C . LYS A 1 310 ? 26.276 -0.058 -17.426 1.00 75.12 310 LYS A C 1
ATOM 2607 O O . LYS A 1 310 ? 26.932 0.777 -18.048 1.00 75.12 310 LYS A O 1
ATOM 2612 N N . ILE A 1 311 ? 26.162 -1.325 -17.824 1.00 77.25 311 ILE A N 1
ATOM 2613 C CA . ILE A 1 311 ? 26.769 -1.868 -19.047 1.00 77.25 311 ILE A CA 1
ATOM 2614 C C . ILE A 1 311 ? 26.214 -1.150 -20.281 1.00 77.25 311 ILE A C 1
ATOM 2616 O O . ILE A 1 311 ? 26.986 -0.736 -21.144 1.00 77.25 311 ILE A O 1
ATOM 2620 N N . ASN A 1 312 ? 24.900 -0.934 -20.357 1.00 76.00 312 ASN A N 1
ATOM 2621 C CA . ASN A 1 312 ? 24.282 -0.222 -21.476 1.00 76.00 312 ASN A CA 1
ATOM 2622 C C . ASN A 1 312 ? 24.742 1.240 -21.561 1.00 76.00 312 ASN A C 1
ATOM 2624 O O . ASN A 1 312 ? 25.060 1.712 -22.652 1.00 76.00 312 ASN A O 1
ATOM 2628 N N . LYS A 1 313 ? 24.880 1.944 -20.430 1.00 79.94 313 LYS A N 1
ATOM 2629 C CA . LYS A 1 313 ? 25.478 3.293 -20.409 1.00 79.94 313 LYS A CA 1
ATOM 2630 C C . LYS A 1 313 ? 26.920 3.291 -20.921 1.00 79.94 313 LYS A C 1
ATOM 2632 O O . LYS A 1 313 ? 27.280 4.165 -21.703 1.00 79.94 313 LYS A O 1
ATOM 2637 N N . LEU A 1 314 ? 27.731 2.305 -20.527 1.00 78.38 314 LEU A N 1
ATOM 2638 C CA . LEU A 1 314 ? 29.108 2.167 -21.017 1.00 78.38 314 LEU A CA 1
ATOM 2639 C C . LEU A 1 314 ? 29.162 1.891 -22.526 1.00 78.38 314 LEU A C 1
ATOM 2641 O O . LEU A 1 314 ? 29.989 2.490 -23.213 1.00 78.38 314 LEU A O 1
ATOM 2645 N N . LYS A 1 315 ? 28.259 1.054 -23.060 1.00 80.31 315 LYS A N 1
ATOM 2646 C CA . LYS A 1 315 ? 28.133 0.821 -24.510 1.00 80.31 315 LYS A CA 1
ATOM 2647 C C . LYS A 1 315 ? 27.817 2.115 -25.262 1.00 80.31 315 LYS A C 1
ATOM 2649 O O . LYS A 1 315 ? 28.538 2.453 -26.193 1.00 80.31 315 LYS A O 1
ATOM 2654 N N . ILE A 1 316 ? 26.839 2.892 -24.790 1.00 81.94 316 ILE A N 1
ATOM 2655 C CA . ILE A 1 316 ? 26.484 4.192 -25.387 1.00 81.94 316 ILE A CA 1
ATOM 2656 C C . ILE A 1 316 ? 27.687 5.150 -25.392 1.00 81.94 316 ILE A C 1
ATOM 2658 O O . ILE A 1 316 ? 27.933 5.833 -26.386 1.00 81.94 316 ILE A O 1
ATOM 2662 N N . THR A 1 317 ? 28.460 5.206 -24.303 1.00 81.88 317 THR A N 1
ATOM 2663 C CA . THR A 1 317 ? 29.668 6.046 -24.230 1.00 81.88 317 THR A CA 1
ATOM 2664 C C . THR A 1 317 ? 30.745 5.586 -25.213 1.00 81.88 317 THR A C 1
ATOM 2666 O O . THR A 1 317 ? 31.348 6.421 -25.887 1.00 81.88 317 THR A O 1
ATOM 2669 N N . ARG A 1 318 ? 30.956 4.270 -25.345 1.00 78.88 318 ARG A N 1
ATOM 2670 C CA . ARG A 1 318 ? 31.890 3.692 -26.321 1.00 78.88 318 ARG A CA 1
ATOM 2671 C C . ARG A 1 318 ? 31.492 4.047 -27.754 1.00 78.88 318 ARG A C 1
ATOM 2673 O O . ARG A 1 318 ? 32.339 4.475 -28.530 1.00 78.88 318 ARG A O 1
ATOM 2680 N N . ASP A 1 319 ? 30.210 3.938 -28.087 1.00 82.94 319 ASP A N 1
ATOM 2681 C CA . ASP A 1 319 ? 29.718 4.235 -29.434 1.00 82.94 319 ASP A CA 1
ATOM 2682 C C . ASP A 1 319 ? 29.858 5.732 -29.762 1.00 82.94 319 ASP A C 1
ATOM 2684 O O . ASP A 1 319 ? 30.312 6.091 -30.849 1.00 82.94 319 ASP A O 1
ATOM 2688 N N . LYS A 1 320 ? 29.596 6.623 -28.792 1.00 84.62 320 LYS A N 1
ATOM 2689 C CA . LYS A 1 320 ? 29.868 8.066 -28.933 1.00 84.62 320 LYS A CA 1
ATOM 2690 C C . LYS A 1 320 ? 31.352 8.363 -29.173 1.00 84.62 320 LYS A C 1
ATOM 2692 O O . LYS A 1 320 ? 31.672 9.207 -30.009 1.00 84.62 320 LYS A O 1
ATOM 2697 N N . PHE A 1 321 ? 32.251 7.676 -28.467 1.00 80.94 321 PHE A N 1
ATOM 2698 C CA . PHE A 1 321 ? 33.696 7.823 -28.654 1.00 80.94 321 PHE A CA 1
ATOM 2699 C C . PHE A 1 321 ? 34.149 7.335 -30.038 1.00 80.94 321 PHE A C 1
ATOM 2701 O O . PHE A 1 321 ? 34.906 8.027 -30.716 1.00 80.94 321 PHE A O 1
ATOM 2708 N N . ASN A 1 322 ? 33.614 6.209 -30.513 1.00 82.25 322 ASN A N 1
ATOM 2709 C CA . ASN A 1 322 ? 33.895 5.697 -31.856 1.00 82.25 322 ASN A CA 1
ATOM 2710 C C . ASN A 1 322 ? 33.417 6.664 -32.951 1.00 82.25 322 ASN A C 1
ATOM 2712 O O . ASN A 1 322 ? 34.161 6.945 -33.890 1.00 82.25 322 ASN A O 1
ATOM 2716 N N . ILE A 1 323 ? 32.220 7.245 -32.804 1.00 86.69 323 ILE A N 1
ATOM 2717 C CA . ILE A 1 323 ? 31.712 8.284 -33.718 1.00 86.69 323 ILE A CA 1
ATOM 2718 C C . ILE A 1 323 ? 32.631 9.515 -33.710 1.00 86.69 323 ILE A C 1
ATOM 2720 O O . ILE A 1 323 ? 32.915 10.086 -34.765 1.00 86.69 323 ILE A O 1
ATOM 2724 N N . PHE A 1 324 ? 33.118 9.930 -32.537 1.00 89.38 324 PHE A N 1
ATOM 2725 C CA . PHE A 1 324 ? 34.068 11.037 -32.416 1.00 89.38 324 PHE A CA 1
ATOM 2726 C C . PHE A 1 324 ? 35.389 10.750 -33.150 1.00 89.38 324 PHE A C 1
ATOM 2728 O O . PHE A 1 324 ? 35.846 11.590 -33.930 1.00 89.38 324 PHE A O 1
ATOM 2735 N N . LEU A 1 325 ? 35.971 9.561 -32.959 1.00 86.94 325 LEU A N 1
ATOM 2736 C CA . LEU A 1 325 ? 37.192 9.145 -33.657 1.00 86.94 325 LEU A CA 1
ATOM 2737 C C . LEU A 1 325 ? 36.994 9.087 -35.175 1.00 86.94 325 LEU A C 1
ATOM 2739 O O . LEU A 1 325 ? 37.830 9.603 -35.915 1.00 86.94 325 LEU A O 1
ATOM 2743 N N . TYR A 1 326 ? 35.866 8.545 -35.640 1.00 83.75 326 TYR A N 1
ATOM 2744 C CA . TYR A 1 326 ? 35.544 8.478 -37.065 1.00 83.75 326 TYR A CA 1
ATOM 2745 C C . TYR A 1 326 ? 35.428 9.873 -37.698 1.00 83.75 326 TYR A C 1
ATOM 2747 O O . TYR A 1 326 ? 36.035 10.140 -38.734 1.00 83.75 326 TYR A O 1
ATOM 2755 N N . LYS A 1 327 ? 34.750 10.820 -37.033 1.00 91.06 327 LYS A N 1
ATOM 2756 C CA . LYS A 1 327 ? 34.688 12.224 -37.486 1.00 91.06 327 LYS A CA 1
ATOM 2757 C C . LYS A 1 327 ? 36.071 12.877 -37.562 1.00 91.06 327 LYS A C 1
ATOM 2759 O O . LYS A 1 327 ? 36.324 13.670 -38.467 1.00 91.06 327 LYS A O 1
ATOM 2764 N N . LYS A 1 328 ? 36.969 12.561 -36.621 1.00 89.69 328 LYS A N 1
ATOM 2765 C CA . LYS A 1 328 ? 38.351 13.066 -36.625 1.00 89.69 328 LYS A CA 1
ATOM 2766 C C . LYS A 1 328 ? 39.159 12.477 -37.785 1.00 89.69 328 LYS A C 1
ATOM 2768 O O . LYS A 1 328 ? 39.895 13.221 -38.426 1.00 89.69 328 LYS A O 1
ATOM 2773 N N . TYR A 1 329 ? 38.982 11.188 -38.075 1.00 90.56 329 TYR A N 1
ATOM 2774 C CA . TYR A 1 329 ? 39.603 10.514 -39.216 1.00 90.56 329 TYR A CA 1
ATOM 2775 C C . TYR A 1 329 ? 39.179 11.135 -40.553 1.00 90.56 329 TYR A C 1
ATOM 2777 O O . TYR A 1 329 ? 40.050 11.496 -41.339 1.00 90.56 329 TYR A O 1
ATOM 2785 N N . ILE A 1 330 ? 37.874 11.342 -40.779 1.00 92.25 330 ILE A N 1
ATOM 2786 C CA . ILE A 1 330 ? 37.364 11.974 -42.010 1.00 92.25 330 ILE A CA 1
ATOM 2787 C C . ILE A 1 330 ? 37.972 13.369 -42.204 1.00 92.25 330 ILE A C 1
ATOM 2789 O O . ILE A 1 330 ? 38.590 13.622 -43.231 1.00 92.25 330 ILE A O 1
ATOM 2793 N N . LYS A 1 331 ? 37.945 14.225 -41.170 1.00 94.50 331 LYS A N 1
ATOM 2794 C CA . LYS A 1 331 ? 38.583 15.555 -41.232 1.00 94.50 331 LYS A CA 1
ATOM 2795 C C . LYS A 1 331 ? 40.075 15.500 -41.573 1.00 94.50 331 LYS A C 1
ATOM 2797 O O . LYS A 1 331 ? 40.593 16.415 -42.206 1.00 94.50 331 LYS A O 1
ATOM 2802 N N . LEU A 1 332 ? 40.789 14.482 -41.092 1.00 92.06 332 LEU A N 1
ATOM 2803 C CA . LEU A 1 332 ? 42.210 14.312 -41.385 1.00 92.06 332 LEU A CA 1
ATOM 2804 C C . LEU A 1 332 ? 42.422 13.876 -42.840 1.00 92.06 332 LEU A C 1
ATOM 2806 O O . LEU A 1 332 ? 43.301 14.406 -43.512 1.00 92.06 332 LEU A O 1
ATOM 2810 N N . LYS A 1 333 ? 41.593 12.942 -43.318 1.00 92.25 333 LYS A N 1
ATOM 2811 C CA . LYS A 1 333 ? 41.602 12.446 -44.696 1.00 92.25 333 LYS A CA 1
ATOM 2812 C C . LYS A 1 333 ? 41.335 13.574 -45.693 1.00 92.25 333 LYS A C 1
ATOM 2814 O O . LYS A 1 333 ? 42.087 13.702 -46.654 1.00 92.25 333 LYS A O 1
ATOM 2819 N N . ASP A 1 334 ? 40.351 14.427 -45.417 1.00 94.06 334 ASP A N 1
ATOM 2820 C CA . ASP A 1 334 ? 40.019 15.579 -46.263 1.00 94.06 334 ASP A CA 1
ATOM 2821 C C . ASP A 1 334 ? 41.187 16.575 -46.333 1.00 94.06 334 ASP A C 1
ATOM 2823 O O . ASP A 1 334 ? 41.574 17.007 -47.414 1.00 94.06 334 ASP A O 1
ATOM 2827 N N . LYS A 1 335 ? 41.839 16.865 -45.195 1.00 94.25 335 LYS A N 1
ATOM 2828 C CA . LYS A 1 335 ? 43.043 17.717 -45.159 1.00 94.25 335 LYS A CA 1
ATOM 2829 C C . LYS A 1 335 ? 44.211 17.154 -45.968 1.00 94.25 335 LYS A C 1
ATOM 2831 O O . LYS A 1 335 ? 44.966 17.923 -46.555 1.00 94.25 335 LYS A O 1
ATOM 2836 N N . ILE A 1 336 ? 44.407 15.836 -45.946 1.00 93.31 336 ILE A N 1
ATOM 2837 C CA . ILE A 1 336 ? 45.457 15.179 -46.737 1.00 93.31 336 ILE A CA 1
ATOM 2838 C C . ILE A 1 336 ? 45.120 15.274 -48.227 1.00 93.31 336 ILE A C 1
ATOM 2840 O O . ILE A 1 336 ? 45.993 15.587 -49.028 1.00 93.31 336 ILE A O 1
ATOM 2844 N N . TYR A 1 337 ? 43.858 15.042 -48.590 1.00 92.00 337 TYR A N 1
ATOM 2845 C CA . TYR A 1 337 ? 43.400 15.143 -49.971 1.00 92.00 337 TYR A CA 1
ATOM 2846 C C . TYR A 1 337 ? 43.583 16.558 -50.541 1.00 92.00 337 TYR A C 1
ATOM 2848 O O . TYR A 1 337 ? 44.131 16.700 -51.628 1.00 92.00 337 TYR A O 1
ATOM 2856 N N . GLU A 1 338 ? 43.206 17.595 -49.787 1.00 95.31 338 GLU A N 1
ATOM 2857 C CA . GLU A 1 338 ? 43.414 19.003 -50.163 1.00 95.31 338 GLU A CA 1
ATOM 2858 C C . GLU A 1 338 ? 44.898 19.327 -50.399 1.00 95.31 338 GLU A C 1
ATOM 2860 O O . GLU A 1 338 ? 45.239 19.924 -51.415 1.00 95.31 338 GLU A O 1
ATOM 2865 N N . ARG A 1 339 ? 45.794 18.867 -49.512 1.00 93.00 339 ARG A N 1
ATOM 2866 C CA . ARG A 1 339 ? 47.251 19.066 -49.649 1.00 93.00 339 ARG A CA 1
ATOM 2867 C C . ARG A 1 339 ? 47.865 18.382 -50.861 1.00 93.00 339 ARG A C 1
ATOM 2869 O O . ARG A 1 339 ? 48.876 18.850 -51.353 1.00 93.00 339 ARG A O 1
ATOM 2876 N N . ASN A 1 340 ? 47.303 17.259 -51.295 1.00 91.81 340 ASN A N 1
ATOM 2877 C CA . ASN A 1 340 ? 47.793 16.551 -52.477 1.00 91.81 340 ASN A CA 1
ATOM 2878 C C . ASN A 1 340 ? 47.248 17.151 -53.783 1.00 91.81 340 ASN A C 1
ATOM 2880 O O . ASN A 1 340 ? 47.643 16.715 -54.861 1.00 91.81 340 ASN A O 1
ATOM 2884 N N . LYS A 1 341 ? 46.296 18.086 -53.691 1.00 87.44 341 LYS A N 1
ATOM 2885 C CA . LYS A 1 341 ? 45.670 18.759 -54.833 1.00 87.44 341 LYS A CA 1
ATOM 2886 C C . LYS A 1 341 ? 46.303 20.128 -55.124 1.00 87.44 341 LYS A C 1
ATOM 2888 O O . LYS A 1 341 ? 46.182 20.603 -56.249 1.00 87.44 341 LYS A O 1
ATOM 2893 N N . SER A 1 342 ? 46.923 20.739 -54.111 1.00 77.38 342 SER A N 1
ATOM 2894 C CA . SER A 1 342 ? 47.810 21.910 -54.199 1.00 77.38 342 SER A CA 1
ATOM 2895 C C . SER A 1 342 ? 49.226 21.494 -54.558 1.00 77.38 342 SER A C 1
ATOM 2897 O O . SER A 1 342 ? 49.845 22.196 -55.381 1.00 77.38 342 SER A O 1
#